Protein 6GIF (pdb70)

Radius of gyration: 12.84 Å; Cα contacts (8 Å, |Δi|>4): 3; chains: 1; bounding box: 28×12×32 Å

Foldseek 3Di:
DPPPPPPCVVVVVVVVVVVVVVVVCVVVVD

Structure (mmCIF, N/CA/C/O backbone):
data_6GIF
#
_entry.id   6GIF
#
loop_
_atom_site.group_PDB
_atom_site.id
_atom_site.type_symbol
_atom_site.label_atom_id
_atom_site.label_alt_id
_atom_site.label_comp_id
_atom_site.label_asym_id
_atom_site.label_entity_id
_atom_site.label_seq_id
_atom_site.pdbx_PDB_ins_code
_atom_site.Cartn_x
_atom_site.Cartn_y
_atom_site.Cartn_z
_atom_site.occupancy
_atom_site.B_iso_or_equiv
_atom_site.auth_seq_id
_atom_site.auth_comp_id
_atom_site.auth_asym_id
_atom_site.auth_atom_id
_atom_site.pdbx_PDB_model_num
ATOM 1 N N . MET A 1 1 ? -20.772 -1.905 -24.158 1.00 0.00 1 MET A N 1
ATOM 2 C CA . MET A 1 1 ? -19.292 -1.944 -24.148 1.00 0.00 1 MET A CA 1
ATOM 3 C C . MET A 1 1 ? -18.752 -1.330 -22.862 1.00 0.00 1 MET A C 1
ATOM 4 O O . MET A 1 1 ? -19.337 -0.382 -22.333 1.00 0.00 1 MET A O 1
ATOM 20 N N . ALA A 1 2 ? -17.652 -1.896 -22.357 1.00 0.00 2 ALA A N 1
ATOM 21 C CA . ALA A 1 2 ? -16.984 -1.395 -21.156 1.00 0.00 2 ALA A CA 1
ATOM 22 C C . ALA A 1 2 ? -17.907 -1.457 -19.943 1.00 0.00 2 ALA A C 1
ATOM 23 O O . ALA A 1 2 ? -18.116 -0.461 -19.252 1.00 0.00 2 ALA A O 1
ATOM 30 N N . THR A 1 3 ? -18.457 -2.635 -19.694 1.00 0.00 3 THR A N 1
ATOM 31 C CA . THR A 1 3 ? -19.354 -2.835 -18.567 1.00 0.00 3 THR A CA 1
ATOM 32 C C . THR A 1 3 ? -19.424 -4.316 -18.199 1.00 0.00 3 THR A C 1
ATOM 33 O O . THR A 1 3 ? -20.286 -4.748 -17.431 1.00 0.00 3 THR A O 1
ATOM 44 N N . LYS A 1 4 ? -18.490 -5.083 -18.734 1.00 0.00 4 LYS A N 1
ATOM 45 C CA . LYS A 1 4 ? -18.472 -6.526 -18.529 1.00 0.00 4 LYS A CA 1
ATOM 46 C C . LYS A 1 4 ? -17.369 -6.927 -17.557 1.00 0.00 4 LYS A C 1
ATOM 47 O O . LYS A 1 4 ? -16.967 -8.090 -17.502 1.00 0.00 4 LYS A O 1
ATOM 66 N N . HIS A 1 5 ? -16.878 -5.964 -16.791 1.00 0.00 5 HIS A N 1
ATOM 67 C CA . HIS A 1 5 ? -15.841 -6.243 -15.801 1.00 0.00 5 HIS A CA 1
ATOM 68 C C . HIS A 1 5 ? -16.487 -6.664 -14.492 1.00 0.00 5 HIS A C 1
ATOM 69 O O . HIS A 1 5 ? -15.903 -7.405 -13.701 1.00 0.00 5 HIS A O 1
ATOM 84 N N . GLY A 1 6 ? -17.703 -6.184 -14.277 1.00 0.00 6 GLY A N 1
ATOM 85 C CA . GLY A 1 6 ? -18.440 -6.523 -13.079 1.00 0.00 6 GLY A CA 1
ATOM 86 C C . GLY A 1 6 ? -18.528 -5.357 -12.117 1.00 0.00 6 GLY A C 1
ATOM 87 O O . GLY A 1 6 ? -17.783 -4.385 -12.243 1.00 0.00 6 GLY A O 1
ATOM 91 N N . LYS A 1 7 ? -19.430 -5.453 -11.151 1.00 0.00 7 LYS A N 1
ATOM 92 C CA . LYS A 1 7 ? -19.594 -4.403 -10.151 1.00 0.00 7 LYS A CA 1
ATOM 93 C C . LYS A 1 7 ? -18.619 -4.595 -9.007 1.00 0.00 7 LYS A C 1
ATOM 94 O O . LYS A 1 7 ? -18.660 -3.896 -7.996 1.00 0.00 7 LYS A O 1
ATOM 113 N N . ASN A 1 8 ? -17.757 -5.560 -9.186 1.00 0.00 8 ASN A N 1
ATOM 114 C CA . ASN A 1 8 ? -16.714 -5.867 -8.222 1.00 0.00 8 ASN A CA 1
ATOM 115 C C . ASN A 1 8 ? -15.385 -5.257 -8.652 1.00 0.00 8 ASN A C 1
ATOM 116 O O . ASN A 1 8 ? -14.512 -5.031 -7.827 1.00 0.00 8 ASN A O 1
ATOM 127 N N . SER A 1 9 ? -15.252 -4.999 -9.949 1.00 0.00 9 SER A N 1
ATOM 128 C CA . SER A 1 9 ? -14.027 -4.468 -10.539 1.00 0.00 9 SER A CA 1
ATOM 129 C C . SER A 1 9 ? -13.465 -3.271 -9.769 1.00 0.00 9 SER A C 1
ATOM 130 O O . SER A 1 9 ? -12.284 -3.264 -9.444 1.00 0.00 9 SER A O 1
ATOM 138 N N . TRP A 1 10 ? -14.305 -2.282 -9.455 1.00 0.00 10 TRP A N 1
ATOM 139 C CA . TRP A 1 10 ? -13.857 -1.087 -8.747 1.00 0.00 10 TRP A CA 1
ATOM 140 C C . TRP A 1 10 ? -13.226 -1.490 -7.427 1.00 0.00 10 TRP A C 1
ATOM 141 O O . TRP A 1 10 ? -12.300 -0.850 -6.929 1.00 0.00 10 TRP A O 1
ATOM 162 N N . LYS A 1 11 ? -13.745 -2.579 -6.887 1.00 0.00 11 LYS A N 1
ATOM 163 C CA . LYS A 1 11 ? -13.359 -3.063 -5.590 1.00 0.00 11 LYS A CA 1
ATOM 164 C C . LYS A 1 11 ? -12.096 -3.874 -5.730 1.00 0.00 11 LYS A C 1
ATOM 165 O O . LYS A 1 11 ? -11.268 -3.935 -4.828 1.00 0.00 11 LYS A O 1
ATOM 184 N N . THR A 1 12 ? -11.963 -4.490 -6.885 1.00 0.00 12 THR A N 1
ATOM 185 C CA . THR A 1 12 ? -10.775 -5.224 -7.232 1.00 0.00 12 THR A CA 1
ATOM 186 C C . THR A 1 12 ? -9.613 -4.262 -7.406 1.00 0.00 12 THR A C 1
ATOM 187 O O . THR A 1 12 ? -8.465 -4.594 -7.119 1.00 0.00 12 THR A O 1
ATOM 198 N N . LEU A 1 13 ? -9.929 -3.054 -7.867 1.00 0.00 13 LEU A N 1
ATOM 199 C CA . LEU A 1 13 ? -8.943 -1.986 -7.944 1.00 0.00 13 LEU A CA 1
ATOM 200 C C . LEU A 1 13 ? -8.575 -1.580 -6.543 1.00 0.00 13 LEU A C 1
ATOM 201 O O . LEU A 1 13 ? -7.460 -1.171 -6.263 1.00 0.00 13 LEU A O 1
ATOM 217 N N . TYR A 1 14 ? -9.547 -1.739 -5.677 1.00 0.00 14 TYR A N 1
ATOM 218 C CA . TYR A 1 14 ? -9.558 -1.114 -4.387 1.00 0.00 14 TYR A CA 1
ATOM 219 C C . TYR A 1 14 ? -8.838 -1.952 -3.355 1.00 0.00 14 TYR A C 1
ATOM 220 O O . TYR A 1 14 ? -7.966 -1.469 -2.638 1.00 0.00 14 TYR A O 1
ATOM 238 N N . LEU A 1 15 ? -9.206 -3.214 -3.283 1.00 0.00 15 LEU A N 1
ATOM 239 C CA . LEU A 1 15 ? -8.541 -4.135 -2.386 1.00 0.00 15 LEU A CA 1
ATOM 240 C C . LEU A 1 15 ? -7.086 -4.268 -2.822 1.00 0.00 15 LEU A C 1
ATOM 241 O O . LEU A 1 15 ? -6.203 -4.603 -2.033 1.00 0.00 15 LEU A O 1
ATOM 257 N N . LYS A 1 16 ? -6.861 -3.964 -4.098 1.00 0.00 16 LYS A N 1
ATOM 258 C CA . LYS A 1 16 ? -5.538 -3.937 -4.671 1.00 0.00 16 LYS A CA 1
ATOM 259 C C . LYS A 1 16 ? -4.873 -2.635 -4.258 1.00 0.00 16 LYS A C 1
ATOM 260 O O . LYS A 1 16 ? -3.724 -2.611 -3.831 1.00 0.00 16 LYS A O 1
ATOM 279 N N . ILE A 1 17 ? -5.648 -1.562 -4.384 1.00 0.00 17 ILE A N 1
ATOM 280 C CA . ILE A 1 17 ? -5.190 -0.199 -4.160 1.00 0.00 17 ILE A CA 1
ATOM 281 C C . ILE A 1 17 ? -4.604 -0.034 -2.777 1.00 0.00 17 ILE A C 1
ATOM 282 O O . ILE A 1 17 ? -3.659 0.730 -2.564 1.00 0.00 17 ILE A O 1
ATOM 298 N N . SER A 1 18 ? -5.171 -0.758 -1.849 1.00 0.00 18 SER A N 1
ATOM 299 C CA . SER A 1 18 ? -4.740 -0.678 -0.481 1.00 0.00 18 SER A CA 1
ATOM 300 C C . SER A 1 18 ? -3.586 -1.643 -0.275 1.00 0.00 18 SER A C 1
ATOM 301 O O . SER A 1 18 ? -2.636 -1.358 0.446 1.00 0.00 18 SER A O 1
ATOM 309 N N . PHE A 1 19 ? -3.684 -2.773 -0.961 1.00 0.00 19 PHE A N 1
ATOM 310 C CA . PHE A 1 19 ? -2.684 -3.828 -0.911 1.00 0.00 19 PHE A CA 1
ATOM 311 C C . PHE A 1 19 ? -1.283 -3.315 -1.245 1.00 0.00 19 PHE A C 1
ATOM 312 O O . PHE A 1 19 ? -0.379 -3.391 -0.415 1.00 0.00 19 PHE A O 1
ATOM 329 N N . LEU A 1 20 ? -1.087 -2.797 -2.453 1.00 0.00 20 LEU A N 1
ATOM 330 C CA . LEU A 1 20 ? 0.251 -2.369 -2.851 1.00 0.00 20 LEU A CA 1
ATOM 331 C C . LEU A 1 20 ? 0.586 -1.094 -2.114 1.00 0.00 20 LEU A C 1
ATOM 332 O O . LEU A 1 20 ? 1.744 -0.767 -1.891 1.00 0.00 20 LEU A O 1
ATOM 348 N N . GLY A 1 21 ? -0.465 -0.411 -1.696 1.00 0.00 21 GLY A N 1
ATOM 349 C CA . GLY A 1 21 ? -0.326 0.779 -0.903 1.00 0.00 21 GLY A CA 1
ATOM 350 C C . GLY A 1 21 ? 0.199 0.469 0.490 1.00 0.00 21 GLY A C 1
ATOM 351 O O . GLY A 1 21 ? 0.611 1.360 1.223 1.00 0.00 21 GLY A O 1
ATOM 355 N N . CYS A 1 22 ? 0.201 -0.817 0.824 1.00 0.00 22 CYS A N 1
ATOM 356 C CA . CYS A 1 22 ? 0.717 -1.322 2.091 1.00 0.00 22 CYS A CA 1
ATOM 357 C C . CYS A 1 22 ? 2.197 -1.514 1.954 1.00 0.00 22 CYS A C 1
ATOM 358 O O . CYS A 1 22 ? 2.989 -1.143 2.815 1.00 0.00 22 CYS A O 1
ATOM 366 N N . LYS A 1 23 ? 2.541 -2.136 0.842 1.00 0.00 23 LYS A N 1
ATOM 367 C CA . LYS A 1 23 ? 3.910 -2.307 0.430 1.00 0.00 23 LYS A CA 1
ATOM 368 C C . LYS A 1 23 ? 4.601 -0.980 0.429 1.00 0.00 23 LYS A C 1
ATOM 369 O O . LYS A 1 23 ? 5.738 -0.828 0.871 1.00 0.00 23 LYS A O 1
ATOM 388 N N . VAL A 1 24 ? 3.874 -0.020 -0.078 1.00 0.00 24 VAL A N 1
ATOM 389 C CA . VAL A 1 24 ? 4.379 1.318 -0.197 1.00 0.00 24 VAL A CA 1
ATOM 390 C C . VAL A 1 24 ? 4.258 2.027 1.124 1.00 0.00 24 VAL A C 1
ATOM 391 O O . VAL A 1 24 ? 5.016 2.939 1.425 1.00 0.00 24 VAL A O 1
ATOM 404 N N . VAL A 1 25 ? 3.322 1.576 1.929 1.00 0.00 25 VAL A N 1
ATOM 405 C CA . VAL A 1 25 ? 3.233 2.055 3.294 1.00 0.00 25 VAL A CA 1
ATOM 406 C C . VAL A 1 25 ? 4.501 1.687 4.009 1.00 0.00 25 VAL A C 1
ATOM 407 O O . VAL A 1 25 ? 5.009 2.449 4.821 1.00 0.00 25 VAL A O 1
ATOM 420 N N . ALA A 1 26 ? 5.032 0.532 3.655 1.00 0.00 26 ALA A N 1
ATOM 421 C CA . ALA A 1 26 ? 6.254 0.062 4.247 1.00 0.00 26 ALA A CA 1
ATOM 422 C C . ALA A 1 26 ? 7.409 0.982 3.895 1.00 0.00 26 ALA A C 1
ATOM 423 O O . ALA A 1 26 ? 8.348 1.121 4.674 1.00 0.00 26 ALA A O 1
ATOM 430 N N . LEU A 1 27 ? 7.363 1.607 2.720 1.00 0.00 27 LEU A N 1
ATOM 431 C CA . LEU A 1 27 ? 8.419 2.541 2.365 1.00 0.00 27 LEU A CA 1
ATOM 432 C C . LEU A 1 27 ? 8.085 3.969 2.809 1.00 0.00 27 LEU A C 1
ATOM 433 O O . LEU A 1 27 ? 8.977 4.769 3.094 1.00 0.00 27 LEU A O 1
ATOM 449 N 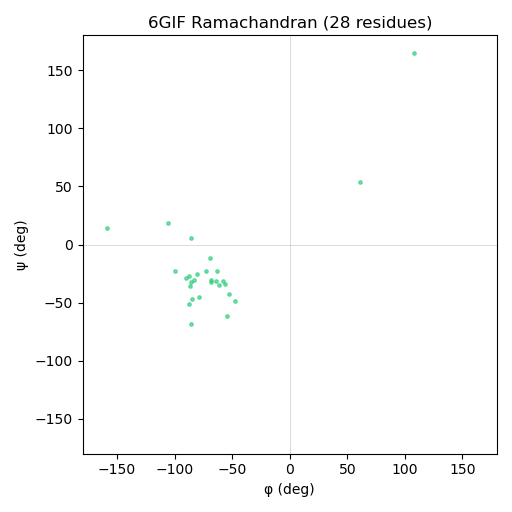N . LEU A 1 28 ? 6.795 4.271 2.861 1.00 0.00 28 LEU A N 1
ATOM 450 C CA . LEU A 1 28 ? 6.310 5.612 3.173 1.00 0.00 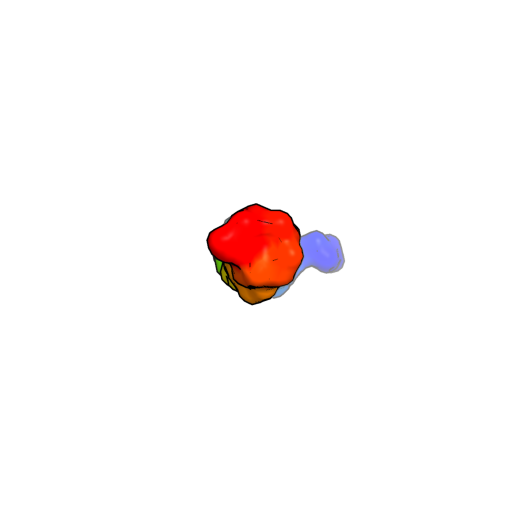28 LEU A CA 1
ATOM 451 C C . LEU A 1 28 ? 6.198 5.863 4.684 1.00 0.00 28 LEU A C 1
ATOM 452 O O . LEU A 1 28 ? 6.952 6.661 5.240 1.00 0.00 28 LEU A O 1
ATOM 468 N N . LYS A 1 29 ? 5.265 5.185 5.346 1.00 0.00 29 LYS A N 1
ATOM 469 C CA . LYS A 1 29 ? 5.082 5.347 6.788 1.00 0.00 29 LYS A CA 1
ATOM 470 C C . LYS A 1 29 ? 6.027 4.436 7.534 1.00 0.00 29 LYS A C 1
ATOM 471 O O . LYS A 1 29 ? 6.504 4.761 8.623 1.00 0.00 29 LYS A O 1
ATOM 490 N N . ARG A 1 30 ? 6.280 3.299 6.911 1.00 0.00 30 ARG A N 1
ATOM 491 C CA . ARG A 1 30 ? 7.149 2.264 7.445 1.00 0.00 30 ARG A CA 1
ATOM 492 C C . ARG A 1 30 ? 6.530 1.619 8.681 1.00 0.00 30 ARG A C 1
ATOM 493 O O . ARG A 1 30 ? 6.868 2.031 9.811 1.00 0.00 30 ARG A O 1
ATOM 515 N N . MET A 1 1 ? -14.052 -6.210 -26.592 1.00 0.00 1 MET A N 2
ATOM 516 C CA . MET A 1 1 ? -12.904 -7.036 -26.154 1.00 0.00 1 MET A CA 2
ATOM 517 C C . MET A 1 1 ? -13.083 -7.469 -24.698 1.00 0.00 1 MET A C 2
ATOM 518 O O . MET A 1 1 ? -12.257 -7.152 -23.840 1.00 0.00 1 MET A O 2
ATOM 534 N N . ALA A 1 2 ? -14.176 -8.186 -24.429 1.00 0.00 2 ALA A N 2
ATOM 535 C CA . ALA A 1 2 ? -14.469 -8.705 -23.094 1.00 0.00 2 ALA A CA 2
ATOM 536 C C . ALA A 1 2 ? -14.457 -7.595 -22.046 1.00 0.00 2 ALA A C 2
ATOM 537 O O . ALA A 1 2 ? -13.482 -7.432 -21.309 1.00 0.00 2 ALA A O 2
ATOM 544 N N . THR A 1 3 ? -15.531 -6.831 -21.985 1.00 0.00 3 THR A N 2
ATOM 545 C CA . THR A 1 3 ? -15.623 -5.747 -21.025 1.00 0.00 3 THR A CA 2
ATOM 546 C C . THR A 1 3 ? -16.553 -6.116 -19.872 1.00 0.00 3 THR A C 2
ATOM 547 O O . THR A 1 3 ? -17.723 -6.454 -20.074 1.00 0.00 3 THR A O 2
ATOM 558 N N . LYS A 1 4 ? -16.012 -6.071 -18.665 1.00 0.00 4 LYS A N 2
ATOM 559 C CA . LYS A 1 4 ? -16.770 -6.386 -17.471 1.00 0.00 4 LYS A CA 2
ATOM 560 C C . LYS A 1 4 ? -16.848 -5.163 -16.564 1.00 0.00 4 LYS A C 2
ATOM 561 O O . LYS A 1 4 ? -15.944 -4.902 -15.768 1.00 0.00 4 LYS A O 2
ATOM 580 N N . HIS A 1 5 ? -17.923 -4.407 -16.706 1.00 0.00 5 HIS A N 2
ATOM 581 C CA . HIS A 1 5 ? -18.135 -3.221 -15.892 1.00 0.00 5 HIS A CA 2
ATOM 582 C C . HIS A 1 5 ? -18.934 -3.593 -14.650 1.00 0.00 5 HIS A C 2
ATOM 583 O O . HIS A 1 5 ? -20.088 -3.191 -14.486 1.00 0.00 5 HIS A O 2
ATOM 598 N N . GLY A 1 6 ? -18.318 -4.381 -13.786 1.00 0.00 6 GLY A N 2
ATOM 599 C CA . GLY A 1 6 ? -18.993 -4.839 -12.595 1.00 0.00 6 GLY A CA 2
ATOM 600 C C . GLY A 1 6 ? -18.974 -3.806 -11.495 1.00 0.00 6 GLY A C 2
ATOM 601 O O . GLY A 1 6 ? -18.105 -2.933 -11.466 1.00 0.00 6 GLY A O 2
ATOM 605 N N . LYS A 1 7 ? -19.918 -3.906 -10.576 1.00 0.00 7 LYS A N 2
ATOM 606 C CA . LYS A 1 7 ? -20.000 -2.971 -9.467 1.00 0.00 7 LYS A CA 2
ATOM 607 C C . LYS A 1 7 ? -19.046 -3.399 -8.356 1.00 0.00 7 LYS A C 2
ATOM 608 O O . LYS A 1 7 ? -19.079 -2.886 -7.237 1.00 0.00 7 LYS A O 2
ATOM 627 N N . ASN A 1 8 ? -18.192 -4.346 -8.683 1.00 0.00 8 ASN A N 2
ATOM 628 C CA . ASN A 1 8 ? -17.199 -4.842 -7.746 1.00 0.00 8 ASN A CA 2
ATOM 629 C C . ASN A 1 8 ? -15.796 -4.495 -8.231 1.00 0.00 8 ASN A C 2
ATOM 630 O O . ASN A 1 8 ? -14.862 -4.431 -7.440 1.00 0.00 8 ASN A O 2
ATOM 641 N N . SER A 1 9 ? -15.668 -4.269 -9.537 1.00 0.00 9 SER A N 2
ATOM 642 C CA . SER A 1 9 ? -14.413 -3.876 -10.166 1.00 0.00 9 SER A CA 2
ATOM 643 C C . SER A 1 9 ? -13.714 -2.739 -9.421 1.00 0.00 9 SER A C 2
ATOM 644 O O . SER A 1 9 ? -12.515 -2.811 -9.189 1.00 0.00 9 SER A O 2
ATOM 652 N N . TRP A 1 10 ? -14.469 -1.715 -9.015 1.00 0.00 10 TRP A N 2
ATOM 653 C CA . TRP A 1 10 ? -13.898 -0.562 -8.329 1.00 0.00 10 TRP A CA 2
ATOM 654 C C . TRP A 1 10 ? -13.222 -1.028 -7.053 1.00 0.00 10 TRP A C 2
ATOM 655 O O . TRP A 1 10 ? -12.220 -0.473 -6.608 1.00 0.00 10 TRP A O 2
ATOM 676 N N . LYS A 1 11 ? -13.788 -2.079 -6.486 1.00 0.00 11 LYS A N 2
ATOM 677 C CA . LYS A 1 11 ? -13.353 -2.604 -5.222 1.00 0.00 11 LYS A CA 2
ATOM 678 C C . LYS A 1 11 ? -12.161 -3.497 -5.454 1.00 0.00 11 LYS A C 2
ATOM 679 O O . LYS A 1 11 ? -11.294 -3.648 -4.600 1.00 0.00 11 LYS A O 2
ATOM 698 N N . THR A 1 12 ? -12.136 -4.078 -6.633 1.00 0.00 12 THR A N 2
ATOM 699 C CA . THR A 1 12 ? -11.024 -4.882 -7.073 1.00 0.00 12 THR A CA 2
ATOM 700 C C . THR A 1 12 ? -9.815 -3.992 -7.320 1.00 0.00 12 THR A C 2
ATOM 701 O O . THR A 1 12 ? -8.672 -4.401 -7.123 1.00 0.00 12 THR A O 2
ATOM 712 N N . LEU A 1 13 ? -10.083 -2.759 -7.745 1.00 0.00 13 LEU A N 2
ATOM 713 C CA . LEU A 1 13 ? -9.039 -1.747 -7.861 1.00 0.00 13 LEU A CA 2
ATOM 714 C C . LEU A 1 13 ? -8.561 -1.401 -6.477 1.00 0.00 13 LEU A C 2
ATOM 715 O O . LEU A 1 13 ? -7.405 -1.079 -6.256 1.00 0.00 13 LEU A O 2
ATOM 731 N N . TYR A 1 14 ? -9.489 -1.515 -5.556 1.00 0.00 14 TYR A N 2
ATOM 732 C CA . TYR A 1 14 ? -9.387 -0.919 -4.255 1.00 0.00 14 TYR A CA 2
ATOM 733 C C . TYR A 1 14 ? -8.662 -1.818 -3.278 1.00 0.00 14 TYR A C 2
ATOM 734 O O . TYR A 1 14 ? -7.743 -1.392 -2.585 1.00 0.00 14 TYR A O 2
ATOM 752 N N . LEU A 1 15 ? -9.084 -3.061 -3.217 1.00 0.00 15 LEU A N 2
ATOM 753 C CA . LEU A 1 15 ? -8.427 -4.029 -2.369 1.00 0.00 15 LEU A CA 2
ATOM 754 C C . LEU A 1 15 ? -7.010 -4.231 -2.887 1.00 0.00 15 LEU A C 2
ATOM 755 O O . LEU A 1 15 ? -6.107 -4.625 -2.154 1.00 0.00 15 LEU A O 2
ATOM 771 N N . LYS A 1 16 ? -6.833 -3.916 -4.165 1.00 0.00 16 LYS A N 2
ATOM 772 C CA . LYS A 1 16 ? -5.542 -3.957 -4.795 1.00 0.00 16 LYS A CA 2
ATOM 773 C C . LYS A 1 16 ? -4.787 -2.709 -4.377 1.00 0.00 16 LYS A C 2
ATOM 774 O O . LYS A 1 16 ? -3.652 -2.774 -3.918 1.00 0.00 16 LYS A O 2
ATOM 793 N N . ILE A 1 17 ? -5.477 -1.582 -4.528 1.00 0.00 17 ILE A N 2
ATOM 794 C CA . ILE A 1 17 ? -4.951 -0.251 -4.255 1.00 0.00 17 ILE A CA 2
ATOM 795 C C . ILE A 1 17 ? -4.359 -0.164 -2.870 1.00 0.00 17 ILE A C 2
ATOM 796 O O . ILE A 1 17 ? -3.369 0.529 -2.630 1.00 0.00 17 ILE A O 2
ATOM 812 N N . SER A 1 18 ? -4.973 -0.872 -1.963 1.00 0.00 18 SER A N 2
ATOM 813 C CA . SER A 1 18 ? -4.566 -0.811 -0.591 1.00 0.00 18 SER A CA 2
ATOM 814 C C . SER A 1 18 ? -3.458 -1.820 -0.359 1.00 0.00 18 SER A C 2
ATOM 815 O O . SER A 1 18 ? -2.547 -1.598 0.433 1.00 0.00 18 SER A O 2
ATOM 823 N N . PHE A 1 19 ? -3.545 -2.915 -1.097 1.00 0.00 19 PHE A N 2
ATOM 824 C CA . PHE A 1 19 ? -2.584 -4.003 -1.032 1.00 0.00 19 PHE A CA 2
ATOM 825 C C . PHE A 1 19 ? -1.172 -3.536 -1.371 1.00 0.00 19 PHE A C 2
ATOM 826 O O . PHE A 1 19 ? -0.264 -3.652 -0.547 1.00 0.00 19 PHE A O 2
ATOM 843 N N . LEU A 1 20 ? -0.969 -3.009 -2.574 1.00 0.00 20 LEU A N 2
ATOM 844 C CA . LEU A 1 20 ? 0.376 -2.595 -2.959 1.00 0.00 20 LEU A CA 2
ATOM 845 C C . LEU A 1 20 ? 0.720 -1.337 -2.192 1.00 0.00 20 LEU A C 2
ATOM 846 O O . LEU A 1 20 ? 1.881 -1.044 -1.928 1.00 0.00 20 LEU A O 2
ATOM 862 N N . GLY A 1 21 ? -0.332 -0.647 -1.777 1.00 0.00 21 GLY A N 2
ATOM 863 C CA . GLY A 1 21 ? -0.205 0.533 -0.963 1.00 0.00 21 GLY A CA 2
ATOM 864 C C . GLY A 1 21 ? 0.256 0.202 0.448 1.00 0.00 21 GLY A C 2
ATOM 865 O O . GLY A 1 21 ? 0.599 1.086 1.217 1.00 0.00 21 GLY A O 2
ATOM 869 N N . CYS A 1 22 ? 0.269 -1.088 0.764 1.00 0.00 22 CYS A N 2
ATOM 870 C CA . CYS A 1 22 ? 0.735 -1.591 2.054 1.00 0.00 22 CYS A CA 2
ATOM 871 C C . CYS A 1 22 ? 2.229 -1.705 2.000 1.00 0.00 22 CYS A C 2
ATOM 872 O O . CYS A 1 22 ? 2.958 -1.268 2.889 1.00 0.00 22 CYS A O 2
ATOM 880 N N . LYS A 1 23 ? 2.662 -2.332 0.927 1.00 0.00 23 LYS A N 2
ATOM 881 C CA . LYS A 1 23 ? 4.062 -2.448 0.605 1.00 0.00 23 LYS A CA 2
ATOM 882 C C . LYS A 1 23 ? 4.686 -1.087 0.540 1.00 0.00 23 LYS A C 2
ATOM 883 O O . LYS A 1 23 ? 5.805 -0.860 0.995 1.00 0.00 23 LYS A O 2
ATOM 902 N N . VAL A 1 24 ? 3.935 -0.184 -0.032 1.00 0.00 24 VAL A N 2
ATOM 903 C CA . VAL A 1 24 ? 4.387 1.171 -0.186 1.00 0.00 24 VAL A CA 2
ATOM 904 C C . VAL A 1 24 ? 4.200 1.913 1.106 1.00 0.00 24 VAL A C 2
ATOM 905 O O . VAL A 1 24 ? 4.889 2.884 1.385 1.00 0.00 24 VAL A O 2
ATOM 918 N N . VAL A 1 25 ? 3.287 1.423 1.916 1.00 0.00 25 VAL A N 2
ATOM 919 C CA . VAL A 1 25 ? 3.134 1.961 3.257 1.00 0.00 25 VAL A CA 2
ATOM 920 C C . VAL A 1 25 ? 4.406 1.704 4.013 1.00 0.00 25 VAL A C 2
ATOM 921 O O . VAL A 1 25 ? 4.848 2.532 4.798 1.00 0.00 25 VAL A O 2
ATOM 934 N N . ALA A 1 26 ? 5.010 0.568 3.720 1.00 0.00 26 ALA A N 2
ATOM 935 C CA . ALA A 1 26 ? 6.249 0.193 4.351 1.00 0.00 26 ALA A CA 2
ATOM 936 C C . ALA A 1 26 ? 7.362 1.155 3.974 1.00 0.00 26 ALA A C 2
ATOM 937 O O . ALA A 1 26 ? 8.296 1.347 4.747 1.00 0.00 26 ALA A O 2
ATOM 944 N N . LEU A 1 27 ? 7.296 1.739 2.780 1.00 0.00 27 LEU A N 2
ATOM 945 C CA . LEU A 1 27 ? 8.301 2.720 2.403 1.00 0.00 27 LEU A CA 2
ATOM 946 C C . LEU A 1 27 ? 7.872 4.142 2.780 1.00 0.00 27 LEU A C 2
ATOM 947 O O . LEU A 1 27 ? 8.707 5.004 3.061 1.00 0.00 27 LEU A O 2
ATOM 963 N N . LEU A 1 28 ? 6.568 4.368 2.797 1.00 0.00 28 LEU A N 2
ATOM 964 C CA . LEU A 1 28 ? 6.000 5.694 3.020 1.00 0.00 28 LEU A CA 2
ATOM 965 C C . LEU A 1 28 ? 5.885 6.030 4.510 1.00 0.00 28 LEU A C 2
ATOM 966 O O . LEU A 1 28 ? 6.602 6.894 5.010 1.00 0.00 28 LEU A O 2
ATOM 982 N N . LYS A 1 29 ? 4.993 5.344 5.220 1.00 0.00 29 LYS A N 2
ATOM 983 C CA . LYS A 1 29 ? 4.840 5.557 6.656 1.00 0.00 29 LYS A CA 2
ATOM 984 C C . LYS A 1 29 ? 5.837 4.705 7.403 1.00 0.00 29 LYS A C 2
ATOM 985 O O . LYS A 1 29 ? 6.321 5.069 8.474 1.00 0.00 29 LYS A O 2
ATOM 1004 N N . ARG A 1 30 ? 6.120 3.566 6.801 1.00 0.00 30 ARG A N 2
ATOM 1005 C CA . ARG A 1 30 ? 7.066 2.595 7.321 1.00 0.00 30 ARG A CA 2
ATOM 1006 C C . ARG A 1 30 ? 6.517 1.931 8.575 1.00 0.00 30 ARG A C 2
ATOM 1007 O O . ARG A 1 30 ? 5.748 0.957 8.438 1.00 0.00 30 ARG A O 2
ATOM 1029 N N . MET A 1 1 ? -16.988 -15.553 -16.187 1.00 0.00 1 MET A N 3
ATOM 1030 C CA . MET A 1 1 ? -18.228 -14.788 -15.935 1.00 0.00 1 MET A CA 3
ATOM 1031 C C . MET A 1 1 ? -18.497 -13.826 -17.084 1.00 0.00 1 MET A C 3
ATOM 1032 O O . MET A 1 1 ? -17.731 -12.887 -17.310 1.00 0.00 1 MET A O 3
ATOM 1048 N N . ALA A 1 2 ? -19.577 -14.070 -17.813 1.00 0.00 2 ALA A N 3
ATOM 1049 C CA . ALA A 1 2 ? -19.962 -13.208 -18.920 1.00 0.00 2 ALA A CA 3
ATOM 1050 C C . ALA A 1 2 ? -20.640 -11.949 -18.396 1.00 0.00 2 ALA A C 3
ATOM 1051 O O . ALA A 1 2 ? -20.768 -11.777 -17.183 1.00 0.00 2 ALA A O 3
ATOM 1058 N N . THR A 1 3 ? -21.079 -11.089 -19.314 1.00 0.00 3 THR A N 3
ATOM 1059 C CA . THR A 1 3 ? -21.726 -9.818 -18.975 1.00 0.00 3 THR A CA 3
ATOM 1060 C C . THR A 1 3 ? -20.893 -9.011 -17.977 1.00 0.00 3 THR A C 3
ATOM 1061 O O . THR A 1 3 ? -21.139 -9.041 -16.769 1.00 0.00 3 THR A O 3
ATOM 1072 N N . LYS A 1 4 ? -19.906 -8.288 -18.498 1.00 0.00 4 LYS A N 3
ATOM 1073 C CA . LYS A 1 4 ? -18.979 -7.527 -17.667 1.00 0.00 4 LYS A CA 3
ATOM 1074 C C . LYS A 1 4 ? -19.639 -6.252 -17.143 1.00 0.00 4 LYS A C 3
ATOM 1075 O O . LYS A 1 4 ? -19.270 -5.139 -17.524 1.00 0.00 4 LYS A O 3
ATOM 1094 N N . HIS A 1 5 ? -20.623 -6.423 -16.280 1.00 0.00 5 HIS A N 3
ATOM 1095 C CA . HIS A 1 5 ? -21.309 -5.299 -15.668 1.00 0.00 5 HIS A CA 3
ATOM 1096 C C . HIS A 1 5 ? -21.531 -5.580 -14.189 1.00 0.00 5 HIS A C 3
ATOM 1097 O O . HIS A 1 5 ? -22.578 -6.091 -13.792 1.00 0.00 5 HIS A O 3
ATOM 1112 N N . GLY A 1 6 ? -20.529 -5.267 -13.387 1.00 0.00 6 GLY A N 3
ATOM 1113 C CA . GLY A 1 6 ? -20.622 -5.493 -11.962 1.00 0.00 6 GLY A CA 3
ATOM 1114 C C . GLY A 1 6 ? -19.853 -4.456 -11.179 1.00 0.00 6 GLY A C 3
ATOM 1115 O O . GLY A 1 6 ? -18.804 -3.986 -11.628 1.00 0.00 6 GLY A O 3
ATOM 1119 N N . LYS A 1 7 ? -20.365 -4.101 -10.011 1.00 0.00 7 LYS A N 3
ATOM 1120 C CA . LYS A 1 7 ? -19.729 -3.100 -9.167 1.00 0.00 7 LYS A CA 3
ATOM 1121 C C . LYS A 1 7 ? -18.653 -3.734 -8.295 1.00 0.00 7 LYS A C 3
ATOM 1122 O O . LYS A 1 7 ? -18.729 -3.736 -7.065 1.00 0.00 7 LYS A O 3
ATOM 1141 N N . ASN A 1 8 ? -17.637 -4.239 -8.953 1.00 0.00 8 ASN A N 3
ATOM 1142 C CA .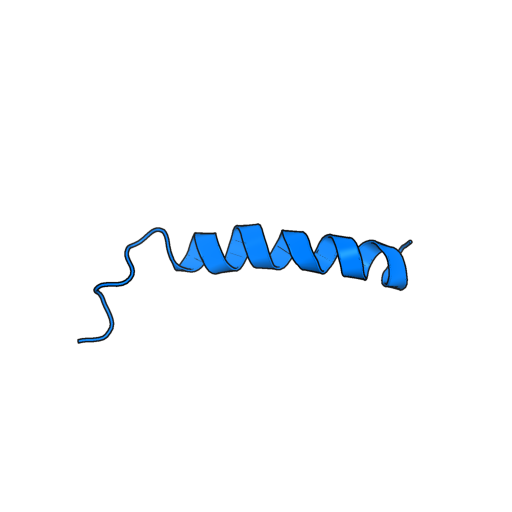 ASN A 1 8 ? -16.589 -4.998 -8.288 1.00 0.00 8 ASN A CA 3
ATOM 1143 C C . ASN A 1 8 ? -15.205 -4.657 -8.829 1.00 0.00 8 ASN A C 3
ATOM 1144 O O . ASN A 1 8 ? -14.251 -4.618 -8.070 1.00 0.00 8 ASN A O 3
ATOM 1155 N N . SER A 1 9 ? -15.098 -4.429 -10.131 1.00 0.00 9 SER A N 3
ATOM 1156 C CA . SER A 1 9 ? -13.852 -3.996 -10.758 1.00 0.00 9 SER A CA 3
ATOM 1157 C C . SER A 1 9 ? -13.210 -2.831 -10.001 1.00 0.00 9 SER A C 3
ATOM 1158 O O . SER A 1 9 ? -12.020 -2.873 -9.710 1.00 0.00 9 SER A O 3
ATOM 1166 N N . TRP A 1 10 ? -14.007 -1.820 -9.644 1.00 0.00 10 TRP A N 3
ATOM 1167 C CA . TRP A 1 10 ? -13.510 -0.658 -8.915 1.00 0.00 10 TRP A CA 3
ATOM 1168 C C . TRP A 1 10 ? -12.909 -1.121 -7.598 1.00 0.00 10 TRP A C 3
ATOM 1169 O O . TRP A 1 10 ? -11.959 -0.542 -7.077 1.00 0.00 10 TRP A O 3
ATOM 1190 N N . LYS A 1 11 ? -13.484 -2.194 -7.090 1.00 0.00 11 LYS A N 3
ATOM 1191 C CA . LYS A 1 11 ? -13.146 -2.727 -5.797 1.00 0.00 11 LYS A CA 3
ATOM 1192 C C . LYS A 1 11 ? -11.921 -3.601 -5.935 1.00 0.00 11 LYS A C 3
ATOM 1193 O O . LYS A 1 11 ? -11.134 -3.757 -5.009 1.00 0.00 11 LYS A O 3
ATOM 1212 N N . THR A 1 12 ? -11.783 -4.165 -7.114 1.00 0.00 12 THR A N 3
ATOM 1213 C CA . THR A 1 12 ? -10.625 -4.943 -7.467 1.00 0.00 12 THR A CA 3
ATOM 1214 C C . THR A 1 12 ? -9.419 -4.028 -7.610 1.00 0.00 12 THR A C 3
ATOM 1215 O O . THR A 1 12 ? -8.285 -4.418 -7.334 1.00 0.00 12 THR A O 3
ATOM 1226 N N . LEU A 1 13 ? -9.681 -2.796 -8.036 1.00 0.00 13 LEU A N 3
ATOM 1227 C CA . LEU A 1 13 ? -8.659 -1.758 -8.052 1.00 0.00 13 LEU A CA 3
ATOM 1228 C C . LEU A 1 13 ? -8.305 -1.425 -6.628 1.00 0.00 13 LEU A C 3
ATOM 1229 O O . LEU A 1 13 ? -7.185 -1.067 -6.308 1.00 0.00 13 LEU A O 3
ATOM 1245 N N . TYR A 1 14 ? -9.301 -1.589 -5.788 1.00 0.00 14 TYR A N 3
ATOM 1246 C CA . TYR A 1 14 ? -9.329 -1.008 -4.476 1.00 0.00 14 TYR A CA 3
ATOM 1247 C C . TYR A 1 14 ? -8.668 -1.902 -3.450 1.00 0.00 14 TYR A C 3
ATOM 1248 O O . TYR A 1 14 ? -7.828 -1.461 -2.666 1.00 0.00 14 TYR A O 3
ATOM 1266 N N . LEU A 1 15 ? -9.060 -3.159 -3.450 1.00 0.00 15 LEU A N 3
ATOM 1267 C CA . LEU A 1 15 ? -8.442 -4.138 -2.585 1.00 0.00 15 LEU A CA 3
ATOM 1268 C C . LEU A 1 15 ? -6.981 -4.273 -2.984 1.00 0.00 15 LEU A C 3
ATOM 1269 O O . LEU A 1 15 ? -6.125 -4.641 -2.181 1.00 0.00 15 LEU A O 3
ATOM 1285 N N . LYS A 1 16 ? -6.717 -3.934 -4.243 1.00 0.00 16 LYS A N 3
ATOM 1286 C CA . LYS A 1 16 ? -5.376 -3.915 -4.772 1.00 0.00 16 LYS A CA 3
ATOM 1287 C C . LYS A 1 16 ? -4.694 -2.650 -4.290 1.00 0.00 16 LYS A C 3
ATOM 1288 O O . LYS A 1 16 ? -3.571 -2.676 -3.794 1.00 0.00 16 LYS A O 3
ATOM 1307 N N . ILE A 1 17 ? -5.420 -1.547 -4.443 1.00 0.00 17 ILE A N 3
ATOM 1308 C CA . ILE A 1 17 ? -4.950 -0.208 -4.119 1.00 0.00 17 ILE A CA 3
ATOM 1309 C C . ILE A 1 17 ? -4.434 -0.138 -2.703 1.00 0.00 17 ILE A C 3
ATOM 1310 O O . ILE A 1 17 ? -3.473 0.567 -2.400 1.00 0.00 17 ILE A O 3
ATOM 1326 N N . SER A 1 18 ? -5.076 -0.890 -1.850 1.00 0.00 18 SER A N 3
ATOM 1327 C CA . SER A 1 18 ? -4.753 -0.854 -0.454 1.00 0.00 18 SER A CA 3
ATOM 1328 C C . SER A 1 18 ? -3.618 -1.830 -0.182 1.00 0.00 18 SER A C 3
ATOM 1329 O O . SER A 1 18 ? -2.753 -1.593 0.658 1.00 0.00 18 SER A O 3
ATOM 1337 N N . PHE A 1 19 ? -3.641 -2.916 -0.938 1.00 0.00 19 PHE A N 3
ATOM 1338 C CA . PHE A 1 19 ? -2.635 -3.964 -0.875 1.00 0.00 19 PHE A CA 3
ATOM 1339 C C . PHE A 1 19 ? -1.233 -3.425 -1.149 1.00 0.00 19 PHE A C 3
ATOM 1340 O O . PHE A 1 19 ? -0.360 -3.495 -0.286 1.00 0.00 19 PHE A O 3
ATOM 1357 N N . LEU A 1 20 ? -1.001 -2.890 -2.343 1.00 0.00 20 LEU A N 3
ATOM 1358 C CA . LEU A 1 20 ? 0.338 -2.431 -2.681 1.00 0.00 20 LEU A CA 3
ATOM 1359 C C . LEU A 1 20 ? 0.617 -1.173 -1.898 1.00 0.00 20 LEU A C 3
ATOM 1360 O O . LEU A 1 20 ? 1.756 -0.851 -1.601 1.00 0.00 20 LEU A O 3
ATOM 1376 N N . GLY A 1 21 ? -0.459 -0.505 -1.516 1.00 0.00 21 GLY A N 3
ATOM 1377 C CA . GLY A 1 21 ? -0.369 0.674 -0.698 1.00 0.00 21 GLY A CA 3
ATOM 1378 C C . GLY A 1 21 ? 0.134 0.354 0.701 1.00 0.00 21 GLY A C 3
ATOM 1379 O O . GLY A 1 21 ? 0.479 1.240 1.468 1.00 0.00 21 GLY A O 3
ATOM 1383 N N . CYS A 1 22 ? 0.179 -0.935 1.007 1.00 0.00 22 CYS A N 3
ATOM 1384 C CA . CYS A 1 22 ? 0.721 -1.445 2.260 1.00 0.00 22 CYS A CA 3
ATOM 1385 C C . CYS A 1 22 ? 2.211 -1.588 2.114 1.00 0.00 22 CYS A C 3
ATOM 1386 O O . CYS A 1 22 ? 2.998 -1.183 2.963 1.00 0.00 22 CYS A O 3
ATOM 1394 N N . LYS A 1 23 ? 2.560 -2.208 1.009 1.00 0.00 23 LYS A N 3
ATOM 1395 C CA . LYS A 1 23 ? 3.931 -2.360 0.587 1.00 0.00 23 LYS A CA 3
ATOM 1396 C C . LYS A 1 23 ? 4.589 -1.015 0.476 1.00 0.00 23 LYS A C 3
ATOM 1397 O O . LYS A 1 23 ? 5.749 -0.817 0.834 1.00 0.00 23 LYS A O 3
ATOM 1416 N N . VAL A 1 24 ? 3.820 -0.097 -0.043 1.00 0.00 24 VAL A N 3
ATOM 1417 C CA . VAL A 1 24 ? 4.279 1.250 -0.229 1.00 0.00 24 VAL A CA 3
ATOM 1418 C C . VAL A 1 24 ? 4.179 1.996 1.073 1.00 0.00 24 VAL A C 3
ATOM 1419 O O . VAL A 1 24 ? 4.905 2.951 1.317 1.00 0.00 24 VAL A O 3
ATOM 1432 N N . VAL A 1 25 ? 3.298 1.526 1.930 1.00 0.00 25 VAL A N 3
ATOM 1433 C CA . VAL A 1 25 ? 3.251 2.040 3.283 1.00 0.00 25 VAL A CA 3
ATOM 1434 C C . VAL A 1 25 ? 4.566 1.738 3.944 1.00 0.00 25 VAL A C 3
ATOM 1435 O O . VAL A 1 25 ? 5.096 2.552 4.681 1.00 0.00 25 VAL A O 3
ATOM 1448 N N . ALA A 1 26 ? 5.105 0.574 3.623 1.00 0.00 26 ALA A N 3
ATOM 1449 C CA . ALA A 1 26 ? 6.372 0.154 4.168 1.00 0.00 26 ALA A CA 3
ATOM 1450 C C . ALA A 1 26 ? 7.492 1.083 3.733 1.00 0.00 26 ALA A C 3
ATOM 1451 O O . ALA A 1 26 ? 8.480 1.240 4.447 1.00 0.00 26 ALA A O 3
ATOM 1458 N N . LEU A 1 27 ? 7.363 1.692 2.557 1.00 0.00 27 LEU A N 3
ATOM 1459 C CA . LEU A 1 27 ? 8.373 2.648 2.132 1.00 0.00 27 LEU A CA 3
ATOM 1460 C C . LEU A 1 27 ? 8.024 4.068 2.588 1.00 0.00 27 LEU A C 3
ATOM 1461 O O . LEU A 1 27 ? 8.907 4.889 2.838 1.00 0.00 27 LEU A O 3
ATOM 1477 N N . LEU A 1 28 ? 6.732 4.337 2.711 1.00 0.00 28 LEU A N 3
ATOM 1478 C CA . LEU A 1 28 ? 6.231 5.670 3.031 1.00 0.00 28 LEU A CA 3
ATOM 1479 C C . LEU A 1 28 ? 6.221 5.941 4.545 1.00 0.00 28 LEU A C 3
ATOM 1480 O O . LEU A 1 28 ? 7.006 6.754 5.040 1.00 0.00 28 LEU A O 3
ATOM 1496 N N . LYS A 1 29 ? 5.339 5.264 5.273 1.00 0.00 29 LYS A N 3
ATOM 1497 C CA . LYS A 1 29 ? 5.268 5.409 6.726 1.00 0.00 29 LYS A CA 3
ATOM 1498 C C . LYS A 1 29 ? 6.238 4.452 7.385 1.00 0.00 29 LYS A C 3
ATOM 1499 O O . LYS A 1 29 ? 6.740 4.702 8.481 1.00 0.00 29 LYS A O 3
ATOM 1518 N N . ARG A 1 30 ? 6.477 3.359 6.683 1.00 0.00 30 ARG A N 3
ATOM 1519 C CA . ARG A 1 30 ? 7.421 2.324 7.081 1.00 0.00 30 ARG A CA 3
ATOM 1520 C C . ARG A 1 30 ? 6.876 1.497 8.238 1.00 0.00 30 ARG A C 3
ATOM 1521 O O . ARG A 1 30 ? 7.141 1.842 9.407 1.00 0.00 30 ARG A O 3
ATOM 1543 N N . MET A 1 1 ? -14.606 -17.183 -10.435 1.00 0.00 1 MET A N 4
ATOM 1544 C CA . MET A 1 1 ? -15.538 -17.095 -9.282 1.00 0.00 1 MET A CA 4
ATOM 1545 C C . MET A 1 1 ? -16.984 -16.969 -9.748 1.00 0.00 1 MET A C 4
ATOM 1546 O O . MET A 1 1 ? -17.853 -16.561 -8.977 1.00 0.00 1 MET A O 4
ATOM 1562 N N . ALA A 1 2 ? -17.228 -17.309 -11.012 1.00 0.00 2 ALA A N 4
ATOM 1563 C CA . ALA A 1 2 ? -18.570 -17.292 -11.597 1.00 0.00 2 ALA A CA 4
ATOM 1564 C C . ALA A 1 2 ? -19.195 -15.898 -11.568 1.00 0.00 2 ALA A C 4
ATOM 1565 O O . ALA A 1 2 ? -20.419 -15.758 -11.588 1.00 0.00 2 ALA A O 4
ATOM 1572 N N . THR A 1 3 ? -18.359 -14.870 -11.527 1.00 0.00 3 THR A N 4
ATOM 1573 C CA . THR A 1 3 ? -18.843 -13.501 -11.523 1.00 0.00 3 THR A CA 4
ATOM 1574 C C . THR A 1 3 ? -19.173 -13.060 -12.947 1.00 0.00 3 THR A C 4
ATOM 1575 O O . THR A 1 3 ? -18.301 -13.014 -13.817 1.00 0.00 3 THR A O 4
ATOM 1586 N N . LYS A 1 4 ? -20.437 -12.759 -13.184 1.00 0.00 4 LYS A N 4
ATOM 1587 C CA . LYS A 1 4 ? -20.909 -12.433 -14.518 1.00 0.00 4 LYS A CA 4
ATOM 1588 C C . LYS A 1 4 ? -20.968 -10.930 -14.724 1.00 0.00 4 LYS A C 4
ATOM 1589 O O . LYS A 1 4 ? -22.022 -10.309 -14.564 1.00 0.00 4 LYS A O 4
ATOM 1608 N N . HIS A 1 5 ? -19.820 -10.362 -15.072 1.00 0.00 5 HIS A N 4
ATOM 1609 C CA . HIS A 1 5 ? -19.697 -8.924 -15.334 1.00 0.00 5 HIS A CA 4
ATOM 1610 C C . HIS A 1 5 ? -20.251 -8.108 -14.176 1.00 0.00 5 HIS A C 4
ATOM 1611 O O . HIS A 1 5 ? -21.167 -7.305 -14.351 1.00 0.00 5 HIS A O 4
ATOM 1626 N N . GLY A 1 6 ? -19.699 -8.325 -12.996 1.00 0.00 6 GLY A N 4
ATOM 1627 C CA . GLY A 1 6 ? -20.175 -7.624 -11.825 1.00 0.00 6 GLY A CA 4
ATOM 1628 C C . GLY A 1 6 ? -19.430 -6.328 -11.606 1.00 0.00 6 GLY A C 4
ATOM 1629 O O . GLY A 1 6 ? -18.262 -6.211 -11.983 1.00 0.00 6 GLY A O 4
ATOM 1633 N N . LYS A 1 7 ? -20.092 -5.350 -11.003 1.00 0.00 7 LYS A N 4
ATOM 1634 C CA . LYS A 1 7 ? -19.447 -4.081 -10.686 1.00 0.00 7 LYS A CA 4
ATOM 1635 C C . LYS A 1 7 ? -18.577 -4.211 -9.451 1.00 0.00 7 LYS A C 4
ATOM 1636 O O . LYS A 1 7 ? -18.809 -3.578 -8.421 1.00 0.00 7 LYS A O 4
ATOM 1655 N N . ASN A 1 8 ? -17.581 -5.041 -9.568 1.00 0.00 8 ASN A N 4
ATOM 1656 C CA . ASN A 1 8 ? -16.703 -5.342 -8.461 1.00 0.00 8 ASN A CA 4
ATOM 1657 C C . ASN A 1 8 ? -15.259 -5.029 -8.819 1.00 0.00 8 ASN A C 4
ATOM 1658 O O . ASN A 1 8 ? -14.416 -4.892 -7.942 1.00 0.00 8 ASN A O 4
ATOM 1669 N N . SER A 1 9 ? -14.981 -4.932 -10.115 1.00 0.00 9 SER A N 4
ATOM 1670 C CA . SER A 1 9 ? -13.646 -4.626 -10.611 1.00 0.00 9 SER A CA 4
ATOM 1671 C C . SER A 1 9 ? -13.074 -3.351 -9.986 1.00 0.00 9 SER A C 4
ATOM 1672 O O . SER A 1 9 ? -11.893 -3.306 -9.670 1.00 0.00 9 SER A O 4
ATOM 1680 N N . TRP A 1 10 ? -13.915 -2.336 -9.767 1.00 0.00 10 TRP A N 4
ATOM 1681 C CA . TRP A 1 10 ? -13.472 -1.090 -9.149 1.00 0.00 10 TRP A CA 4
ATOM 1682 C C . TRP A 1 10 ? -12.929 -1.396 -7.764 1.00 0.00 10 TRP A C 4
ATOM 1683 O O . TRP A 1 10 ? -11.996 -0.763 -7.275 1.00 0.00 10 TRP A O 4
ATOM 1704 N N . LYS A 1 11 ? -13.538 -2.401 -7.158 1.00 0.00 11 LYS A N 4
ATOM 1705 C CA . LYS A 1 11 ? -13.241 -2.798 -5.807 1.00 0.00 11 LYS A CA 4
ATOM 1706 C C . LYS A 1 11 ? -12.006 -3.663 -5.821 1.00 0.00 11 LYS A C 4
ATOM 1707 O O . LYS A 1 11 ? -11.257 -3.738 -4.853 1.00 0.00 11 LYS A O 4
ATOM 1726 N N . THR A 1 12 ? -11.816 -4.312 -6.945 1.00 0.00 12 THR A N 4
ATOM 1727 C CA . THR A 1 12 ? -10.641 -5.108 -7.190 1.00 0.00 12 THR A CA 4
ATOM 1728 C C . THR A 1 12 ? -9.436 -4.197 -7.357 1.00 0.00 12 THR A C 4
ATOM 1729 O O . THR A 1 12 ? -8.336 -4.517 -6.911 1.00 0.00 12 THR A O 4
ATOM 1740 N N . LEU A 1 13 ? -9.667 -3.037 -7.968 1.00 0.00 13 LEU A N 4
ATOM 1741 C CA . LEU A 1 13 ? -8.649 -1.995 -8.049 1.00 0.00 13 LEU A CA 4
ATOM 1742 C C . LEU A 1 13 ? -8.341 -1.524 -6.656 1.00 0.00 13 LEU A C 4
ATOM 1743 O O . LEU A 1 13 ? -7.241 -1.096 -6.349 1.00 0.00 13 LEU A O 4
ATOM 1759 N N . TYR A 1 14 ? -9.350 -1.637 -5.826 1.00 0.00 14 TYR A N 4
ATOM 1760 C CA . TYR A 1 14 ? -9.410 -0.956 -4.569 1.00 0.00 14 TYR A CA 4
ATOM 1761 C C . TYR A 1 14 ? -8.758 -1.763 -3.471 1.00 0.00 14 TYR A C 4
ATOM 1762 O O . TYR A 1 14 ? -7.964 -1.255 -2.680 1.00 0.00 14 TYR A O 4
ATOM 1780 N N . LEU A 1 15 ? -9.108 -3.027 -3.414 1.00 0.00 15 LEU A N 4
ATOM 1781 C CA . LEU A 1 15 ? -8.492 -3.924 -2.471 1.00 0.00 15 LEU A CA 4
ATOM 1782 C C . LEU A 1 15 ? -7.030 -4.091 -2.857 1.00 0.00 15 LEU A C 4
ATOM 1783 O O . LEU A 1 15 ? -6.180 -4.415 -2.028 1.00 0.00 15 LEU A O 4
ATOM 1799 N N . LYS A 1 16 ? -6.758 -3.837 -4.136 1.00 0.00 16 LYS A N 4
ATOM 1800 C CA . LYS A 1 16 ? -5.413 -3.854 -4.661 1.00 0.00 16 LYS A CA 4
ATOM 1801 C C . LYS A 1 16 ? -4.738 -2.552 -4.269 1.00 0.00 16 LYS A C 4
ATOM 1802 O O . LYS A 1 16 ? -3.603 -2.536 -3.805 1.00 0.00 16 LYS A O 4
ATOM 1821 N N . ILE A 1 17 ? -5.488 -1.470 -4.455 1.00 0.00 17 ILE A N 4
ATOM 1822 C CA . ILE A 1 17 ? -5.025 -0.112 -4.214 1.00 0.00 17 ILE A CA 4
ATOM 1823 C C . ILE A 1 17 ? -4.460 0.030 -2.820 1.00 0.00 17 ILE A C 4
ATOM 1824 O O . ILE A 1 17 ? -3.480 0.737 -2.587 1.00 0.00 17 ILE A O 4
ATOM 1840 N N . SER A 1 18 ? -5.080 -0.665 -1.904 1.00 0.00 18 SER A N 4
ATOM 1841 C CA . SER A 1 18 ? -4.690 -0.586 -0.526 1.00 0.00 18 SER A CA 4
ATOM 1842 C C . SER A 1 18 ? -3.580 -1.591 -0.257 1.00 0.00 18 SER A C 4
ATOM 1843 O O . SER A 1 18 ? -2.693 -1.360 0.557 1.00 0.00 18 SER A O 4
ATOM 1851 N N . PHE A 1 19 ? -3.645 -2.693 -0.989 1.00 0.00 19 PHE A N 4
ATOM 1852 C CA . PHE A 1 19 ? -2.677 -3.777 -0.898 1.00 0.00 19 PHE A CA 4
ATOM 1853 C C . PHE A 1 19 ? -1.257 -3.306 -1.209 1.00 0.00 19 PHE A C 4
ATOM 1854 O O . PHE A 1 19 ? -0.363 -3.439 -0.377 1.00 0.00 19 PHE A O 4
ATOM 1871 N N . LEU A 1 20 ? -1.035 -2.766 -2.404 1.00 0.00 20 LEU A N 4
ATOM 1872 C CA . LEU A 1 20 ? 0.310 -2.344 -2.767 1.00 0.00 20 LEU A CA 4
ATOM 1873 C C . LEU A 1 20 ? 0.627 -1.088 -1.995 1.00 0.00 20 LEU A C 4
ATOM 1874 O O . LEU A 1 20 ? 1.776 -0.791 -1.706 1.00 0.00 20 LEU A O 4
ATOM 1890 N N . GLY A 1 21 ? -0.433 -0.400 -1.609 1.00 0.00 21 GLY A N 4
ATOM 1891 C CA . GLY A 1 21 ? -0.318 0.772 -0.784 1.00 0.00 21 GLY A CA 4
ATOM 1892 C C . GLY A 1 21 ? 0.179 0.428 0.610 1.00 0.00 21 GLY A C 4
ATOM 1893 O O . GLY A 1 21 ? 0.521 1.306 1.392 1.00 0.00 21 GLY A O 4
ATOM 1897 N N . CYS A 1 22 ? 0.208 -0.866 0.902 1.00 0.00 22 CYS A N 4
ATOM 1898 C CA . CYS A 1 22 ? 0.747 -1.401 2.144 1.00 0.00 22 CYS A CA 4
ATOM 1899 C C . CYS A 1 22 ? 2.234 -1.573 1.985 1.00 0.00 22 CYS A C 4
ATOM 1900 O O . CYS A 1 22 ? 3.031 -1.195 2.837 1.00 0.00 22 CYS A O 4
ATOM 1908 N N . LYS A 1 23 ? 2.583 -2.180 0.864 1.00 0.00 23 LYS A N 4
ATOM 1909 C CA . LYS A 1 23 ? 3.962 -2.323 0.455 1.00 0.00 23 LYS A CA 4
ATOM 1910 C C . LYS A 1 23 ? 4.621 -0.977 0.399 1.00 0.00 23 LYS A C 4
ATOM 1911 O O . LYS A 1 23 ? 5.779 -0.798 0.775 1.00 0.00 23 LYS A O 4
ATOM 1930 N N . VAL A 1 24 ? 3.851 -0.037 -0.081 1.00 0.00 24 VAL A N 4
ATOM 1931 C CA . VAL A 1 24 ? 4.316 1.311 -0.223 1.00 0.00 24 VAL A CA 4
ATOM 1932 C C . VAL A 1 24 ? 4.196 2.016 1.099 1.00 0.00 24 VAL A C 4
ATOM 1933 O O . VAL A 1 24 ? 4.899 2.976 1.375 1.00 0.00 24 VAL A O 4
ATOM 1946 N N . VAL A 1 25 ? 3.322 1.501 1.936 1.00 0.00 25 VAL A N 4
ATOM 1947 C CA . VAL A 1 25 ? 3.238 1.983 3.302 1.00 0.00 25 VAL A CA 4
ATOM 1948 C C . VAL A 1 25 ? 4.540 1.680 3.991 1.00 0.00 25 VAL A C 4
ATOM 1949 O O . VAL A 1 25 ? 5.021 2.455 4.808 1.00 0.00 25 VAL A O 4
ATOM 1962 N N . ALA A 1 26 ? 5.119 0.555 3.614 1.00 0.00 26 ALA A N 4
ATOM 1963 C CA . ALA A 1 26 ? 6.392 0.143 4.148 1.00 0.00 26 ALA A CA 4
ATOM 1964 C C . ALA A 1 26 ? 7.486 1.124 3.759 1.00 0.00 26 ALA A C 4
ATOM 1965 O O . ALA A 1 26 ? 8.447 1.299 4.499 1.00 0.00 26 ALA A O 4
ATOM 1972 N N . LEU A 1 27 ? 7.369 1.746 2.588 1.00 0.00 27 LEU A N 4
ATOM 1973 C CA . LEU A 1 27 ? 8.361 2.737 2.195 1.00 0.00 27 LEU A CA 4
ATOM 1974 C C . LEU A 1 27 ? 7.961 4.146 2.646 1.00 0.00 27 LEU A C 4
ATOM 1975 O O . LEU A 1 27 ? 8.814 4.995 2.900 1.00 0.00 27 LEU A O 4
ATOM 1991 N N . LEU A 1 28 ? 6.659 4.378 2.743 1.00 0.00 28 LEU A N 4
ATOM 1992 C CA . LEU A 1 28 ? 6.116 5.690 3.075 1.00 0.00 28 LEU A CA 4
ATOM 1993 C C . LEU A 1 28 ? 6.063 5.928 4.589 1.00 0.00 28 LEU A C 4
ATOM 1994 O O . LEU A 1 28 ? 6.800 6.759 5.113 1.00 0.00 28 LEU A O 4
ATOM 2010 N N . LYS A 1 29 ? 5.208 5.189 5.291 1.00 0.00 29 LYS A N 4
ATOM 2011 C CA . LYS A 1 29 ? 5.096 5.328 6.741 1.00 0.00 29 LYS A CA 4
ATOM 2012 C C . LYS A 1 29 ? 6.182 4.519 7.404 1.00 0.00 29 LYS A C 4
ATOM 2013 O O . LYS A 1 29 ? 6.727 4.901 8.438 1.00 0.00 29 LYS A O 4
ATOM 2032 N N . ARG A 1 30 ? 6.470 3.400 6.768 1.00 0.00 30 ARG A N 4
ATOM 2033 C CA . ARG A 1 30 ? 7.502 2.470 7.195 1.00 0.00 30 ARG A CA 4
ATOM 2034 C C . ARG A 1 30 ? 7.115 1.784 8.498 1.00 0.00 30 ARG A C 4
ATOM 2035 O O . ARG A 1 30 ? 7.375 2.353 9.575 1.00 0.00 30 ARG A O 4
ATOM 2057 N N . MET A 1 1 ? -23.244 -11.471 -21.300 1.00 0.00 1 MET A N 5
ATOM 2058 C CA . MET A 1 1 ? -22.264 -12.551 -21.032 1.00 0.00 1 MET A CA 5
ATOM 2059 C C . MET A 1 1 ? -20.867 -12.097 -21.426 1.00 0.00 1 MET A C 5
ATOM 2060 O O . MET A 1 1 ? -20.695 -11.435 -22.451 1.00 0.00 1 MET A O 5
ATOM 2076 N N . ALA A 1 2 ? -19.878 -12.451 -20.601 1.00 0.00 2 ALA A N 5
ATOM 2077 C CA . ALA A 1 2 ? -18.492 -12.021 -20.793 1.00 0.00 2 ALA A CA 5
ATOM 2078 C C . ALA A 1 2 ? -18.398 -10.498 -20.758 1.00 0.00 2 ALA A C 5
ATOM 2079 O O . ALA A 1 2 ? -17.502 -9.895 -21.351 1.00 0.00 2 ALA A O 5
ATOM 2086 N N . THR A 1 3 ? -19.334 -9.889 -20.050 1.00 0.00 3 THR A N 5
ATOM 2087 C CA . THR A 1 3 ? -19.433 -8.445 -19.986 1.00 0.00 3 THR A CA 5
ATOM 2088 C C . THR A 1 3 ? -18.531 -7.890 -18.888 1.00 0.00 3 THR A C 5
ATOM 2089 O O . THR A 1 3 ? -18.426 -8.471 -17.807 1.00 0.00 3 THR A O 5
ATOM 2100 N N . LYS A 1 4 ? -17.867 -6.781 -19.171 1.00 0.00 4 LYS A N 5
ATOM 2101 C CA . LYS A 1 4 ? -17.039 -6.117 -18.177 1.00 0.00 4 LYS A CA 5
ATOM 2102 C C . LYS A 1 4 ? -17.865 -5.080 -17.431 1.00 0.00 4 LYS A C 5
ATOM 2103 O O . LYS A 1 4 ? -17.583 -3.883 -17.476 1.00 0.00 4 LYS A O 5
ATOM 2122 N N . HIS A 1 5 ? -18.897 -5.550 -16.752 1.00 0.00 5 HIS A N 5
ATOM 2123 C CA . HIS A 1 5 ? -19.797 -4.677 -16.020 1.00 0.00 5 HIS A CA 5
ATOM 2124 C C . HIS A 1 5 ? -19.715 -5.003 -14.532 1.00 0.00 5 HIS A C 5
ATOM 2125 O O . HIS A 1 5 ? -20.723 -5.043 -13.824 1.00 0.00 5 HIS A O 5
ATOM 2140 N N . GLY A 1 6 ? -18.500 -5.258 -14.072 1.00 0.00 6 GLY A N 5
ATOM 2141 C CA . GLY A 1 6 ? -18.287 -5.583 -12.682 1.00 0.00 6 GLY A CA 5
ATOM 2142 C C . GLY A 1 6 ? -18.444 -4.373 -11.790 1.00 0.00 6 GLY A C 5
ATOM 2143 O O . GLY A 1 6 ? -17.630 -3.452 -11.835 1.00 0.00 6 GLY A O 5
ATOM 2147 N N . LYS A 1 7 ? -19.486 -4.376 -10.972 1.00 0.00 7 LYS A N 5
ATOM 2148 C CA . LYS A 1 7 ? -19.740 -3.273 -10.049 1.00 0.00 7 LYS A CA 5
ATOM 2149 C C . LYS A 1 7 ? -18.875 -3.398 -8.807 1.00 0.00 7 LYS A C 5
ATOM 2150 O O . LYS A 1 7 ? -18.963 -2.600 -7.875 1.00 0.00 7 LYS A O 5
ATOM 2169 N N . ASN A 1 8 ? -18.054 -4.414 -8.822 1.00 0.00 8 ASN A N 5
ATOM 2170 C CA . ASN A 1 8 ? -17.108 -4.674 -7.749 1.00 0.00 8 ASN A CA 5
ATOM 2171 C C . ASN A 1 8 ? -15.693 -4.328 -8.196 1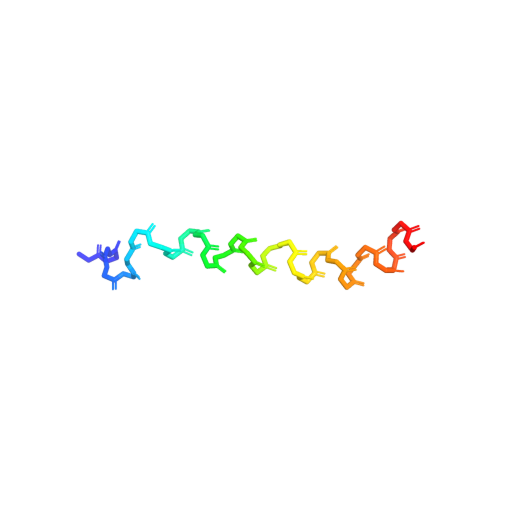.00 0.00 8 ASN A C 5
ATOM 2172 O O . ASN A 1 8 ? -14.798 -4.199 -7.375 1.00 0.00 8 ASN A O 5
ATOM 2183 N N . SER A 1 9 ? -15.496 -4.214 -9.505 1.00 0.00 9 SER A N 5
ATOM 2184 C CA . SER A 1 9 ? -14.189 -3.931 -10.084 1.00 0.00 9 SER A CA 5
ATOM 2185 C C . SER A 1 9 ? -13.501 -2.723 -9.445 1.00 0.00 9 SER A C 5
ATOM 2186 O O . SER A 1 9 ? -12.301 -2.768 -9.212 1.00 0.00 9 SER A O 5
ATOM 2194 N N . TRP A 1 10 ? -14.252 -1.667 -9.122 1.00 0.00 10 TRP A N 5
ATOM 2195 C CA . TRP A 1 10 ? -13.677 -0.484 -8.490 1.00 0.00 10 TRP A CA 5
ATOM 2196 C C . TRP A 1 10 ? -13.051 -0.896 -7.170 1.00 0.00 10 TRP A C 5
ATOM 2197 O O . TRP A 1 10 ? -12.046 -0.345 -6.726 1.00 0.00 10 TRP A O 5
ATOM 2218 N N . LYS A 1 11 ? -13.669 -1.896 -6.569 1.00 0.00 11 LYS A N 5
ATOM 2219 C CA . LYS A 1 11 ? -13.295 -2.378 -5.268 1.00 0.00 11 LYS A CA 5
ATOM 2220 C C . LYS A 1 11 ? -12.140 -3.336 -5.420 1.00 0.00 11 LYS A C 5
ATOM 2221 O O . LYS A 1 11 ? -11.314 -3.493 -4.527 1.00 0.00 11 LYS A O 5
ATOM 2240 N N . THR A 1 12 ? -12.101 -3.971 -6.574 1.00 0.00 12 THR A N 5
ATOM 2241 C CA . THR A 1 12 ? -11.006 -4.835 -6.939 1.00 0.00 12 THR A CA 5
ATOM 2242 C C . THR A 1 12 ? -9.754 -4.001 -7.137 1.00 0.00 12 THR A C 5
ATOM 2243 O O . THR A 1 12 ? -8.655 -4.410 -6.767 1.00 0.00 12 THR A O 5
ATOM 2254 N N . LEU A 1 13 ? -9.942 -2.807 -7.701 1.00 0.00 13 LEU A N 5
ATOM 2255 C CA . LEU A 1 13 ? -8.858 -1.839 -7.823 1.00 0.00 13 LEU A CA 5
ATOM 2256 C C . LEU A 1 13 ? -8.417 -1.447 -6.443 1.00 0.00 13 LEU A C 5
ATOM 2257 O O . LEU A 1 13 ? -7.261 -1.149 -6.198 1.00 0.00 13 LEU A O 5
ATOM 2273 N N . TYR A 1 14 ? -9.375 -1.485 -5.548 1.00 0.00 14 TYR A N 5
ATOM 2274 C CA . TYR A 1 14 ? -9.280 -0.835 -4.274 1.00 0.00 14 TYR A CA 5
ATOM 2275 C C . TYR A 1 14 ? -8.619 -1.721 -3.243 1.00 0.00 14 TYR A C 5
ATOM 2276 O O . TYR A 1 14 ? -7.721 -1.295 -2.521 1.00 0.00 14 TYR A O 5
ATOM 2294 N N . LEU A 1 15 ? -9.067 -2.957 -3.171 1.00 0.00 15 LEU A N 5
ATOM 2295 C CA . LEU A 1 15 ? -8.469 -3.912 -2.263 1.00 0.00 15 LEU A CA 5
ATOM 2296 C C . LEU A 1 15 ? -7.051 -4.204 -2.740 1.00 0.00 15 LEU A C 5
ATOM 2297 O O . LEU A 1 15 ? -6.190 -4.632 -1.975 1.00 0.00 15 LEU A O 5
ATOM 2313 N N . LYS A 1 16 ? -6.830 -3.930 -4.023 1.00 0.00 16 LYS A N 5
ATOM 2314 C CA . LYS A 1 16 ? -5.528 -4.039 -4.630 1.00 0.00 16 LYS A CA 5
ATOM 2315 C C . LYS A 1 16 ? -4.739 -2.789 -4.280 1.00 0.00 16 LYS A C 5
ATOM 2316 O O . LYS A 1 16 ? -3.576 -2.851 -3.892 1.00 0.00 16 LYS A O 5
ATOM 2335 N N . ILE A 1 17 ? -5.420 -1.655 -4.426 1.00 0.00 17 ILE A N 5
ATOM 2336 C CA . ILE A 1 17 ? -4.846 -0.333 -4.228 1.00 0.00 17 ILE A CA 5
ATOM 2337 C C . ILE A 1 17 ? -4.224 -0.212 -2.858 1.00 0.00 17 ILE A C 5
ATOM 2338 O O . ILE A 1 17 ? -3.197 0.442 -2.671 1.00 0.00 17 ILE A O 5
ATOM 2354 N N . SER A 1 18 ? -4.846 -0.865 -1.911 1.00 0.00 18 SER A N 5
ATOM 2355 C CA . SER A 1 18 ? -4.396 -0.788 -0.552 1.00 0.00 18 SER A CA 5
ATOM 2356 C C . SER A 1 18 ? -3.328 -1.839 -0.327 1.00 0.00 18 SER A C 5
ATOM 2357 O O . SER A 1 18 ? -2.396 -1.640 0.439 1.00 0.00 18 SER A O 5
ATOM 2365 N N . PHE A 1 19 ? -3.482 -2.952 -1.031 1.00 0.00 19 PHE A N 5
ATOM 2366 C CA . PHE A 1 19 ? -2.535 -4.055 -0.985 1.00 0.00 19 PHE A CA 5
ATOM 2367 C C . PHE A 1 19 ? -1.119 -3.593 -1.322 1.00 0.00 19 PHE A C 5
ATOM 2368 O O . PHE A 1 19 ? -0.219 -3.691 -0.488 1.00 0.00 19 PHE A O 5
ATOM 2385 N N . LEU A 1 20 ? -0.907 -3.085 -2.531 1.00 0.00 20 LEU A N 5
ATOM 2386 C CA . LEU A 1 20 ? 0.440 -2.654 -2.904 1.00 0.00 20 LEU A CA 5
ATOM 2387 C C . LEU A 1 20 ? 0.755 -1.381 -2.147 1.00 0.00 20 LEU A C 5
ATOM 2388 O O . LEU A 1 20 ? 1.905 -1.068 -1.866 1.00 0.00 20 LEU A O 5
ATOM 2404 N N . GLY A 1 21 ? -0.309 -0.693 -1.766 1.00 0.00 21 GLY A N 5
ATOM 2405 C CA . GLY A 1 21 ? -0.203 0.503 -0.973 1.00 0.00 21 GLY A CA 5
ATOM 2406 C C . GLY A 1 21 ? 0.261 0.203 0.445 1.00 0.00 21 GLY A C 5
ATOM 2407 O O . GLY A 1 21 ? 0.590 1.107 1.203 1.00 0.00 21 GLY A O 5
ATOM 2411 N N . CYS A 1 22 ? 0.286 -1.083 0.781 1.00 0.00 22 CYS A N 5
ATOM 2412 C CA . CYS A 1 22 ? 0.771 -1.569 2.069 1.00 0.00 22 CYS A CA 5
ATOM 2413 C C . CYS A 1 22 ? 2.262 -1.712 2.000 1.00 0.00 22 CYS A C 5
ATOM 2414 O O . CYS A 1 22 ? 3.002 -1.319 2.902 1.00 0.00 22 CYS A O 5
ATOM 2422 N N . LYS A 1 23 ? 2.680 -2.329 0.914 1.00 0.00 23 LYS A N 5
ATOM 2423 C CA . LYS A 1 23 ? 4.075 -2.441 0.582 1.00 0.00 23 LYS A CA 5
ATOM 2424 C C . LYS A 1 23 ? 4.689 -1.073 0.533 1.00 0.00 23 LYS A C 5
ATOM 2425 O O . LYS A 1 23 ? 5.796 -0.829 1.010 1.00 0.00 23 LYS A O 5
ATOM 2444 N N . VAL A 1 24 ? 3.932 -0.176 -0.042 1.00 0.00 24 VAL A N 5
ATOM 2445 C CA . VAL A 1 24 ? 4.361 1.186 -0.189 1.00 0.00 24 VAL A CA 5
ATOM 2446 C C . VAL A 1 24 ? 4.164 1.921 1.110 1.00 0.00 24 VAL A C 5
ATOM 2447 O O . VAL A 1 24 ? 4.830 2.907 1.391 1.00 0.00 24 VAL A O 5
ATOM 2460 N N . VAL A 1 25 ? 3.267 1.408 1.923 1.00 0.00 25 VAL A N 5
ATOM 2461 C CA . VAL A 1 25 ? 3.113 1.928 3.270 1.00 0.00 25 VAL A CA 5
ATOM 2462 C C . VAL A 1 25 ? 4.393 1.690 4.020 1.00 0.00 25 VAL A C 5
ATOM 2463 O O . VAL A 1 25 ? 4.818 2.513 4.819 1.00 0.00 25 VAL A O 5
ATOM 2476 N N . ALA A 1 26 ? 5.026 0.575 3.703 1.00 0.00 26 ALA A N 5
ATOM 2477 C CA . ALA A 1 26 ? 6.276 0.215 4.324 1.00 0.00 26 ALA A CA 5
ATOM 2478 C C . ALA A 1 26 ? 7.380 1.183 3.932 1.00 0.00 26 ALA A C 5
ATOM 2479 O O . ALA A 1 26 ? 8.343 1.352 4.675 1.00 0.00 26 ALA A O 5
ATOM 2486 N N . LEU A 1 27 ? 7.275 1.797 2.756 1.00 0.00 27 LEU A N 5
ATOM 2487 C CA . LEU A 1 27 ? 8.258 2.801 2.379 1.00 0.00 27 LEU A CA 5
ATOM 2488 C C . LEU A 1 27 ? 7.817 4.202 2.809 1.00 0.00 27 LEU A C 5
ATOM 2489 O O . LEU A 1 27 ? 8.644 5.069 3.095 1.00 0.00 27 LEU A O 5
ATOM 2505 N N . LEU A 1 28 ? 6.508 4.402 2.863 1.00 0.00 28 LEU A N 5
ATOM 2506 C CA . LEU A 1 28 ? 5.922 5.706 3.152 1.00 0.00 28 LEU A CA 5
ATOM 2507 C C . LEU A 1 28 ? 5.813 5.979 4.659 1.00 0.00 28 LEU A C 5
ATOM 2508 O O . LEU A 1 28 ? 6.516 6.840 5.190 1.00 0.00 28 LEU A O 5
ATOM 2524 N N . LYS A 1 29 ? 4.939 5.248 5.347 1.00 0.00 29 LYS A N 5
ATOM 2525 C CA . LYS A 1 29 ? 4.787 5.405 6.792 1.00 0.00 29 LYS A CA 5
ATOM 2526 C C . LYS A 1 29 ? 5.820 4.553 7.494 1.00 0.00 29 LYS A C 5
ATOM 2527 O O . LYS A 1 29 ? 6.285 4.875 8.586 1.00 0.00 29 LYS A O 5
ATOM 2546 N N . ARG A 1 30 ? 6.148 3.462 6.832 1.00 0.00 30 ARG A N 5
ATOM 2547 C CA . ARG A 1 30 ? 7.194 2.543 7.249 1.00 0.00 30 ARG A CA 5
ATOM 2548 C C . ARG A 1 30 ? 6.810 1.807 8.528 1.00 0.00 30 ARG A C 5
ATOM 2549 O O . ARG A 1 30 ? 6.104 0.777 8.430 1.00 0.00 30 ARG A O 5
ATOM 2571 N N . MET A 1 1 ? -14.316 -18.873 -9.096 1.00 0.00 1 MET A N 6
ATOM 2572 C CA . MET A 1 1 ? -13.700 -19.062 -10.427 1.00 0.00 1 MET A CA 6
ATOM 2573 C C . MET A 1 1 ? -13.514 -17.727 -11.130 1.00 0.00 1 MET A C 6
ATOM 2574 O O . MET A 1 1 ? -12.419 -17.161 -11.142 1.00 0.00 1 MET A O 6
ATOM 2590 N N . ALA A 1 2 ? -14.587 -17.218 -11.695 1.00 0.00 2 ALA A N 6
ATOM 2591 C CA . ALA A 1 2 ? -14.534 -15.974 -12.443 1.00 0.00 2 ALA A CA 6
ATOM 2592 C C . ALA A 1 2 ? -15.780 -15.138 -12.194 1.00 0.00 2 ALA A C 6
ATOM 2593 O O . ALA A 1 2 ? -16.864 -15.674 -11.958 1.00 0.00 2 ALA A O 6
ATOM 2600 N N . THR A 1 3 ? -15.611 -13.829 -12.235 1.00 0.00 3 THR A N 6
ATOM 2601 C CA . THR A 1 3 ? -16.713 -12.907 -12.061 1.00 0.00 3 THR A CA 6
ATOM 2602 C C . THR A 1 3 ? -16.482 -11.652 -12.900 1.00 0.00 3 THR A C 6
ATOM 2603 O O . THR A 1 3 ? -15.414 -11.039 -12.845 1.00 0.00 3 THR A O 6
ATOM 2614 N N . LYS A 1 4 ? -17.473 -11.294 -13.702 1.00 0.00 4 LYS A N 6
ATOM 2615 C CA . LYS A 1 4 ? -17.368 -10.136 -14.575 1.00 0.00 4 LYS A CA 6
ATOM 2616 C C . LYS A 1 4 ? -18.720 -9.446 -14.712 1.00 0.00 4 LYS A C 6
ATOM 2617 O O . LYS A 1 4 ? -19.065 -8.911 -15.768 1.00 0.00 4 LYS A O 6
ATOM 2636 N N . HIS A 1 5 ? -19.481 -9.461 -13.629 1.00 0.00 5 HIS A N 6
ATOM 2637 C CA . HIS A 1 5 ? -20.790 -8.826 -13.605 1.00 0.00 5 HIS A CA 6
ATOM 2638 C C . HIS A 1 5 ? -20.897 -7.875 -12.420 1.00 0.00 5 HIS A C 6
ATOM 2639 O O . HIS A 1 5 ? -20.225 -8.065 -11.407 1.00 0.00 5 HIS A O 6
ATOM 2654 N N . GLY A 1 6 ? -21.725 -6.852 -12.561 1.00 0.00 6 GLY A N 6
ATOM 2655 C CA . GLY A 1 6 ? -21.930 -5.908 -11.480 1.00 0.00 6 GLY A CA 6
ATOM 2656 C C . GLY A 1 6 ? -20.796 -4.910 -11.354 1.00 0.00 6 GLY A C 6
ATOM 2657 O O . GLY A 1 6 ? -20.014 -4.726 -12.290 1.00 0.00 6 GLY A O 6
ATOM 2661 N N . LYS A 1 7 ? -20.701 -4.274 -10.198 1.00 0.00 7 LYS A N 6
ATOM 2662 C CA . LYS A 1 7 ? -19.665 -3.282 -9.949 1.00 0.00 7 LYS A CA 6
ATOM 2663 C C . LYS A 1 7 ? -18.681 -3.791 -8.899 1.00 0.00 7 LYS A C 6
ATOM 2664 O O . LYS A 1 7 ? -18.791 -3.489 -7.709 1.00 0.00 7 LYS A O 6
ATOM 2683 N N . ASN A 1 8 ? -17.719 -4.577 -9.349 1.00 0.00 8 ASN A N 6
ATOM 2684 C CA . ASN A 1 8 ? -16.739 -5.169 -8.453 1.00 0.00 8 ASN A CA 6
ATOM 2685 C C . ASN A 1 8 ? -15.312 -4.851 -8.896 1.00 0.00 8 ASN A C 6
ATOM 2686 O O . ASN A 1 8 ? -14.415 -4.770 -8.065 1.00 0.00 8 ASN A O 6
ATOM 2697 N N . SER A 1 9 ? -15.111 -4.673 -10.202 1.00 0.00 9 SER A N 6
ATOM 2698 C CA . SER A 1 9 ? -13.807 -4.328 -10.759 1.00 0.00 9 SER A CA 6
ATOM 2699 C C . SER A 1 9 ? -13.185 -3.118 -10.055 1.00 0.00 9 SER A C 6
ATOM 2700 O O . SER A 1 9 ? -12.007 -3.148 -9.718 1.00 0.00 9 SER A O 6
ATOM 2708 N N . TRP A 1 10 ? -13.980 -2.076 -9.803 1.00 0.00 10 TRP A N 6
ATOM 2709 C CA . TRP A 1 10 ? -13.490 -0.877 -9.132 1.00 0.00 10 TRP A CA 6
ATOM 2710 C C . TRP A 1 10 ? -12.945 -1.261 -7.766 1.00 0.00 10 TRP A C 6
ATOM 2711 O O . TRP A 1 10 ? -11.972 -0.695 -7.275 1.00 0.00 10 TRP A O 6
ATOM 2732 N N . LYS A 1 11 ? -13.586 -2.261 -7.179 1.00 0.00 11 LYS A N 6
ATOM 2733 C CA . LYS A 1 11 ? -13.270 -2.708 -5.848 1.00 0.00 11 LYS A CA 6
ATOM 2734 C C . LYS A 1 11 ? -12.048 -3.585 -5.913 1.00 0.00 11 LYS A C 6
ATOM 2735 O O . LYS A 1 11 ? -11.274 -3.690 -4.969 1.00 0.00 11 LYS A O 6
ATOM 2754 N N . THR A 1 12 ? -11.896 -4.209 -7.056 1.00 0.00 12 THR A N 6
ATOM 2755 C CA . THR A 1 12 ? -10.747 -5.027 -7.337 1.00 0.00 12 THR A CA 6
ATOM 2756 C C . THR A 1 12 ? -9.523 -4.148 -7.546 1.00 0.00 12 THR A C 6
ATOM 2757 O O . THR A 1 12 ? -8.397 -4.552 -7.266 1.00 0.00 12 THR A O 6
ATOM 2768 N N . LEU A 1 13 ? -9.755 -2.934 -8.040 1.00 0.00 13 LEU A N 6
ATOM 2769 C CA . LEU A 1 13 ? -8.703 -1.928 -8.113 1.00 0.00 13 LEU A CA 6
ATOM 2770 C C . LEU A 1 13 ? -8.364 -1.503 -6.711 1.00 0.00 13 LEU A C 6
ATOM 2771 O O . LEU A 1 13 ? -7.242 -1.142 -6.401 1.00 0.00 13 LEU A O 6
ATOM 2787 N N . TYR A 1 14 ? -9.373 -1.588 -5.876 1.00 0.00 14 TYR A N 6
ATOM 2788 C CA . TYR A 1 14 ? -9.395 -0.925 -4.603 1.00 0.00 14 TYR A CA 6
ATOM 2789 C C . TYR A 1 14 ? -8.750 -1.762 -3.522 1.00 0.00 14 TYR A C 6
ATOM 2790 O O . TYR A 1 14 ? -7.904 -1.288 -2.764 1.00 0.00 14 TYR A O 6
ATOM 2808 N N . LEU A 1 15 ? -9.157 -3.010 -3.445 1.00 0.00 15 LEU A N 6
ATOM 2809 C CA . LEU A 1 15 ? -8.554 -3.933 -2.515 1.00 0.00 15 LEU A CA 6
ATOM 2810 C C . LEU A 1 15 ? -7.097 -4.133 -2.914 1.00 0.00 15 LEU A C 6
ATOM 2811 O O . LEU A 1 15 ? -6.248 -4.472 -2.095 1.00 0.00 15 LEU A O 6
ATOM 2827 N N . LYS A 1 16 ? -6.827 -3.878 -4.191 1.00 0.00 16 LYS A N 6
ATOM 2828 C CA . LYS A 1 16 ? -5.488 -3.931 -4.726 1.00 0.00 16 LYS A CA 6
ATOM 2829 C C . LYS A 1 16 ? -4.769 -2.652 -4.337 1.00 0.00 16 LYS A C 6
ATOM 2830 O O . LYS A 1 16 ? -3.632 -2.671 -3.874 1.00 0.00 16 LYS A O 6
ATOM 2849 N N . ILE A 1 17 ? -5.484 -1.547 -4.531 1.00 0.00 17 ILE A N 6
ATOM 2850 C CA . ILE A 1 17 ? -4.983 -0.200 -4.296 1.00 0.00 17 ILE A CA 6
ATOM 2851 C C . ILE A 1 17 ? -4.432 -0.060 -2.899 1.00 0.00 17 ILE A C 6
ATOM 2852 O O . ILE A 1 17 ? -3.449 0.641 -2.657 1.00 0.00 17 ILE A O 6
ATOM 2868 N N . SER A 1 18 ? -5.067 -0.748 -1.993 1.00 0.00 18 SER A N 6
ATOM 2869 C CA . SER A 1 18 ? -4.709 -0.651 -0.609 1.00 0.00 18 SER A CA 6
ATOM 2870 C C . SER A 1 18 ? -3.595 -1.640 -0.311 1.00 0.00 18 SER A C 6
ATOM 2871 O O . SER A 1 18 ? -2.711 -1.388 0.501 1.00 0.00 18 SER A O 6
ATOM 2879 N N . PHE A 1 19 ? -3.656 -2.756 -1.018 1.00 0.00 19 PHE A N 6
ATOM 2880 C CA . PHE A 1 19 ? -2.686 -3.832 -0.907 1.00 0.00 19 PHE A CA 6
ATOM 2881 C C . PHE A 1 19 ? -1.269 -3.363 -1.227 1.00 0.00 19 PHE A C 6
ATOM 2882 O O . PHE A 1 19 ? -0.382 -3.448 -0.381 1.00 0.00 19 PHE A O 6
ATOM 2899 N N . LEU A 1 20 ? -1.037 -2.867 -2.437 1.00 0.00 20 LEU A N 6
ATOM 2900 C CA . LEU A 1 20 ? 0.313 -2.449 -2.790 1.00 0.00 20 LEU A CA 6
ATOM 2901 C C . LEU A 1 20 ? 0.625 -1.175 -2.037 1.00 0.00 20 LEU A C 6
ATOM 2902 O O . LEU A 1 20 ? 1.772 -0.864 -1.754 1.00 0.00 20 LEU A O 6
ATOM 2918 N N . GLY A 1 21 ? -0.439 -0.480 -1.667 1.00 0.00 21 GLY A N 6
ATOM 2919 C CA . GLY A 1 21 ? -0.331 0.715 -0.870 1.00 0.00 21 GLY A CA 6
ATOM 2920 C C . GLY A 1 21 ? 0.158 0.414 0.538 1.00 0.00 21 GLY A C 6
ATOM 2921 O O . GLY A 1 21 ? 0.486 1.316 1.301 1.00 0.00 21 GLY A O 6
ATOM 2925 N N . CYS A 1 22 ? 0.192 -0.871 0.866 1.00 0.00 22 CYS A N 6
ATOM 2926 C CA . CYS A 1 22 ? 0.726 -1.366 2.129 1.00 0.00 22 CYS A CA 6
ATOM 2927 C C . CYS A 1 22 ? 2.216 -1.526 1.994 1.00 0.00 22 CYS A C 6
ATOM 2928 O O . CYS A 1 22 ? 2.997 -1.117 2.847 1.00 0.00 22 CYS A O 6
ATOM 2936 N N . LYS A 1 23 ? 2.587 -2.153 0.897 1.00 0.00 23 LYS A N 6
ATOM 2937 C CA . LYS A 1 23 ? 3.974 -2.288 0.515 1.00 0.00 23 LYS A CA 6
ATOM 2938 C C . LYS A 1 23 ? 4.611 -0.932 0.416 1.00 0.00 23 LYS A C 6
ATOM 2939 O O . LYS A 1 23 ? 5.764 -0.717 0.789 1.00 0.00 23 LYS A O 6
ATOM 2958 N N . VAL A 1 24 ? 3.828 -0.023 -0.099 1.00 0.00 24 VAL A N 6
ATOM 2959 C CA . VAL A 1 24 ? 4.260 1.337 -0.263 1.00 0.00 24 VAL A CA 6
ATOM 2960 C C . VAL A 1 24 ? 4.156 2.055 1.056 1.00 0.00 24 VAL A C 6
ATOM 2961 O O . VAL A 1 24 ? 4.834 3.044 1.297 1.00 0.00 24 VAL A O 6
ATOM 2974 N N . VAL A 1 25 ? 3.323 1.526 1.925 1.00 0.00 25 VAL A N 6
ATOM 2975 C CA . VAL A 1 25 ? 3.274 2.021 3.289 1.00 0.00 25 VAL A CA 6
ATOM 2976 C C . VAL A 1 25 ? 4.607 1.749 3.933 1.00 0.00 25 VAL A C 6
ATOM 2977 O O . VAL A 1 25 ? 5.141 2.582 4.658 1.00 0.00 25 VAL A O 6
ATOM 2990 N N . ALA A 1 26 ? 5.158 0.592 3.609 1.00 0.00 26 ALA A N 6
ATOM 2991 C CA . ALA A 1 26 ? 6.439 0.192 4.132 1.00 0.00 26 ALA A CA 6
ATOM 2992 C C . ALA A 1 26 ? 7.536 1.134 3.671 1.00 0.00 26 ALA A C 6
ATOM 2993 O O . ALA A 1 26 ? 8.569 1.244 4.327 1.00 0.00 26 ALA A O 6
ATOM 3000 N N . LEU A 1 27 ? 7.351 1.786 2.526 1.00 0.00 27 LEU A N 6
ATOM 3001 C CA . LEU A 1 27 ? 8.315 2.791 2.110 1.00 0.00 27 LEU A CA 6
ATOM 3002 C C . LEU A 1 27 ? 7.924 4.186 2.603 1.00 0.00 27 LEU A C 6
ATOM 3003 O O . LEU A 1 27 ? 8.781 5.046 2.812 1.00 0.00 27 LEU A O 6
ATOM 3019 N N . LEU A 1 28 ? 6.628 4.396 2.797 1.00 0.00 28 LEU A N 6
ATOM 3020 C CA . LEU A 1 28 ? 6.093 5.709 3.149 1.00 0.00 28 LEU A CA 6
ATOM 3021 C C . LEU A 1 28 ? 6.163 5.985 4.652 1.00 0.00 28 LEU A C 6
ATOM 3022 O O . LEU A 1 28 ? 6.966 6.800 5.100 1.00 0.00 28 LEU A O 6
ATOM 3038 N N . LYS A 1 29 ? 5.330 5.307 5.425 1.00 0.00 29 LYS A N 6
ATOM 3039 C CA . LYS A 1 29 ? 5.353 5.448 6.873 1.00 0.00 29 LYS A CA 6
ATOM 3040 C C . LYS A 1 29 ? 6.332 4.464 7.469 1.00 0.00 29 LYS A C 6
ATOM 3041 O O . LYS A 1 29 ? 6.891 4.686 8.543 1.00 0.00 29 LYS A O 6
ATOM 3060 N N . ARG A 1 30 ? 6.518 3.377 6.739 1.00 0.00 30 ARG A N 6
ATOM 3061 C CA . ARG A 1 30 ? 7.432 2.311 7.112 1.00 0.00 30 ARG A CA 6
ATOM 3062 C C . ARG A 1 30 ? 6.959 1.632 8.389 1.00 0.00 30 ARG A C 6
ATOM 3063 O O . ARG A 1 30 ? 5.989 0.857 8.320 1.00 0.00 30 ARG A O 6
ATOM 3085 N N . MET A 1 1 ? -34.225 -0.114 -10.857 1.00 0.00 1 MET A N 7
ATOM 3086 C CA . MET A 1 1 ? -33.689 -0.889 -9.717 1.00 0.00 1 MET A CA 7
ATOM 3087 C C . MET A 1 1 ? -33.250 -2.276 -10.167 1.00 0.00 1 MET A C 7
ATOM 3088 O O . MET A 1 1 ? -33.551 -3.278 -9.514 1.00 0.00 1 MET A O 7
ATOM 3104 N N . ALA A 1 2 ? -32.529 -2.337 -11.276 1.00 0.00 2 ALA A N 7
ATOM 3105 C CA . ALA A 1 2 ? -32.081 -3.608 -11.819 1.00 0.00 2 ALA A CA 7
ATOM 3106 C C . ALA A 1 2 ? -30.592 -3.569 -12.131 1.00 0.00 2 ALA A C 7
ATOM 3107 O O . ALA A 1 2 ? -30.056 -2.519 -12.496 1.00 0.00 2 ALA A O 7
ATOM 3114 N N . THR A 1 3 ? -29.937 -4.720 -11.983 1.00 0.00 3 THR A N 7
ATOM 3115 C CA . THR A 1 3 ? -28.507 -4.878 -12.258 1.00 0.00 3 THR A CA 7
ATOM 3116 C C . THR A 1 3 ? -27.658 -3.783 -11.607 1.00 0.00 3 THR A C 7
ATOM 3117 O O . THR A 1 3 ? -26.771 -3.209 -12.239 1.00 0.00 3 THR A O 7
ATOM 3128 N N . LYS A 1 4 ? -27.924 -3.513 -10.333 1.00 0.00 4 LYS A N 7
ATOM 3129 C CA . LYS A 1 4 ? -27.163 -2.512 -9.589 1.00 0.00 4 LYS A CA 7
ATOM 3130 C C . LYS A 1 4 ? -25.953 -3.151 -8.927 1.00 0.00 4 LYS A C 7
ATOM 3131 O O . LYS A 1 4 ? -25.320 -2.568 -8.046 1.00 0.00 4 LYS A O 7
ATOM 3150 N N . HIS A 1 5 ? -25.645 -4.356 -9.363 1.00 0.00 5 HIS A N 7
ATOM 3151 C CA . HIS A 1 5 ? -24.494 -5.088 -8.869 1.00 0.00 5 HIS A CA 7
ATOM 3152 C C . HIS A 1 5 ? -23.795 -5.779 -10.029 1.00 0.00 5 HIS A C 7
ATOM 3153 O O . HIS A 1 5 ? -24.446 -6.205 -10.982 1.00 0.00 5 HIS A O 7
ATOM 3168 N N . GLY A 1 6 ? -22.481 -5.878 -9.945 1.00 0.00 6 GLY A N 7
ATOM 3169 C CA . GLY A 1 6 ? -21.710 -6.484 -11.011 1.00 0.00 6 GLY A CA 7
ATOM 3170 C C . GLY A 1 6 ? -20.382 -5.794 -11.193 1.00 0.00 6 GLY A C 7
ATOM 3171 O O . GLY A 1 6 ? -19.385 -6.414 -11.564 1.00 0.00 6 GLY A O 7
ATOM 3175 N N . LYS A 1 7 ? -20.377 -4.501 -10.923 1.00 0.00 7 LYS A N 7
ATOM 3176 C CA . LYS A 1 7 ? -19.161 -3.707 -10.985 1.00 0.00 7 LYS A CA 7
ATOM 3177 C C . LYS A 1 7 ? -18.302 -3.976 -9.756 1.00 0.00 7 LYS A C 7
ATOM 3178 O O . LYS A 1 7 ? -18.486 -3.372 -8.696 1.00 0.00 7 LYS A O 7
ATOM 3197 N N . ASN A 1 8 ? -17.382 -4.911 -9.892 1.00 0.00 8 ASN A N 7
ATOM 3198 C CA . ASN A 1 8 ? -16.530 -5.290 -8.778 1.00 0.00 8 ASN A CA 7
ATOM 3199 C C . ASN A 1 8 ? -15.067 -5.032 -9.093 1.00 0.00 8 ASN A C 7
ATOM 3200 O O . ASN A 1 8 ? -14.258 -4.869 -8.186 1.00 0.00 8 ASN A O 7
ATOM 3211 N N . SER A 1 9 ? -14.735 -4.986 -10.378 1.00 0.00 9 SER A N 7
ATOM 3212 C CA . SER A 1 9 ? -13.371 -4.756 -10.828 1.00 0.00 9 SER A CA 7
ATOM 3213 C C . SER A 1 9 ? -12.767 -3.491 -10.216 1.00 0.00 9 SER A C 7
ATOM 3214 O O . SER A 1 9 ? -11.602 -3.497 -9.840 1.00 0.00 9 SER A O 7
ATOM 3222 N N . TRP A 1 10 ? -13.565 -2.429 -10.077 1.00 0.00 10 TRP A N 7
ATOM 3223 C CA . TRP A 1 10 ? -13.087 -1.179 -9.493 1.00 0.00 10 TRP A CA 7
ATOM 3224 C C . TRP A 1 10 ? -12.638 -1.441 -8.071 1.00 0.00 10 TRP A C 7
ATOM 3225 O O . TRP A 1 10 ? -11.701 -0.830 -7.562 1.00 0.00 10 TRP A O 7
ATOM 3246 N N . LYS A 1 11 ? -13.331 -2.378 -7.448 1.00 0.00 11 LYS A N 7
ATOM 3247 C CA . LYS A 1 11 ? -13.121 -2.709 -6.066 1.00 0.00 11 LYS A CA 7
ATOM 3248 C C . LYS A 1 11 ? -11.957 -3.662 -5.968 1.00 0.00 11 LYS A C 7
ATOM 3249 O O . LYS A 1 11 ? -11.254 -3.725 -4.965 1.00 0.00 11 LYS A O 7
ATOM 3268 N N . THR A 1 12 ? -11.773 -4.405 -7.035 1.00 0.00 12 THR A N 7
ATOM 3269 C CA . THR A 1 12 ? -10.636 -5.274 -7.181 1.00 0.00 12 THR A CA 7
ATOM 3270 C C . THR A 1 12 ? -9.375 -4.444 -7.358 1.00 0.00 12 THR A C 7
ATOM 3271 O O . THR A 1 12 ? -8.294 -4.841 -6.930 1.00 0.00 12 THR A O 7
ATOM 3282 N N . LEU A 1 13 ? -9.531 -3.274 -7.979 1.00 0.00 13 LEU A N 7
ATOM 3283 C CA . LEU A 1 13 ? -8.448 -2.302 -8.052 1.00 0.00 13 LEU A CA 7
ATOM 3284 C C . LEU A 1 13 ? -8.175 -1.799 -6.667 1.00 0.00 13 LEU A C 7
ATOM 3285 O O . LEU A 1 13 ? -7.065 -1.433 -6.328 1.00 0.00 13 LEU A O 7
ATOM 3301 N N . TYR A 1 14 ? -9.226 -1.816 -5.879 1.00 0.00 14 TYR A N 7
ATOM 3302 C CA . TYR A 1 14 ? -9.285 -1.083 -4.650 1.00 0.00 14 TYR A CA 7
ATOM 3303 C C . TYR A 1 14 ? -8.707 -1.879 -3.502 1.00 0.00 14 TYR A C 7
ATOM 3304 O O . TYR A 1 14 ? -7.889 -1.387 -2.729 1.00 0.00 14 TYR A O 7
ATOM 3322 N N . LEU A 1 15 ? -9.137 -3.116 -3.393 1.00 0.00 15 LEU A N 7
ATOM 3323 C CA . LEU A 1 15 ? -8.600 -4.007 -2.392 1.00 0.00 15 LEU A CA 7
ATOM 3324 C C . LEU A 1 15 ? -7.137 -4.282 -2.724 1.00 0.00 15 LEU A C 7
ATOM 3325 O O . LEU A 1 15 ? -6.335 -4.647 -1.865 1.00 0.00 15 LEU A O 7
ATOM 3341 N N . LYS A 1 16 ? -6.806 -4.060 -3.996 1.00 0.00 16 LYS A N 7
ATOM 3342 C CA . LYS A 1 16 ? -5.446 -4.144 -4.477 1.00 0.00 16 LYS A CA 7
ATOM 3343 C C . LYS A 1 16 ? -4.736 -2.841 -4.140 1.00 0.00 16 LYS A C 7
ATOM 3344 O O . LYS A 1 16 ? -3.575 -2.831 -3.738 1.00 0.00 16 LYS A O 7
ATOM 3363 N N . ILE A 1 17 ? -5.471 -1.747 -4.306 1.00 0.00 17 ILE A N 7
ATOM 3364 C CA . ILE A 1 17 ? -4.952 -0.396 -4.140 1.00 0.00 17 ILE A CA 7
ATOM 3365 C C . ILE A 1 17 ? -4.422 -0.197 -2.741 1.00 0.00 17 ILE A C 7
ATOM 3366 O O . ILE A 1 17 ? -3.479 0.560 -2.507 1.00 0.00 17 ILE A O 7
ATOM 3382 N N . SER A 1 18 ? -5.028 -0.900 -1.823 1.00 0.00 18 SER A N 7
ATOM 3383 C CA . SER A 1 18 ? -4.646 -0.805 -0.444 1.00 0.00 18 SER A CA 7
ATOM 3384 C C . SER A 1 18 ? -3.496 -1.769 -0.191 1.00 0.00 18 SER A C 7
ATOM 3385 O O . SER A 1 18 ? -2.577 -1.492 0.574 1.00 0.00 18 SER A O 7
ATOM 3393 N N . PHE A 1 19 ? -3.565 -2.891 -0.891 1.00 0.00 19 PHE A N 7
ATOM 3394 C CA . PHE A 1 19 ? -2.563 -3.945 -0.827 1.00 0.00 19 PHE A CA 7
ATOM 3395 C C . PHE A 1 19 ? -1.163 -3.442 -1.192 1.00 0.00 19 PHE A C 7
ATOM 3396 O O . PHE A 1 19 ? -0.243 -3.525 -0.382 1.00 0.00 19 PHE A O 7
ATOM 3413 N N . LEU A 1 20 ? -0.983 -2.929 -2.406 1.00 0.00 20 LEU A N 7
ATOM 3414 C CA . LEU A 1 20 ? 0.343 -2.476 -2.816 1.00 0.00 20 LEU A CA 7
ATOM 3415 C C . LEU A 1 20 ? 0.658 -1.198 -2.072 1.00 0.00 20 LEU A C 7
ATOM 3416 O O . LEU A 1 20 ? 1.810 -0.859 -1.842 1.00 0.00 20 LEU A O 7
ATOM 3432 N N . GLY A 1 21 ? -0.405 -0.529 -1.655 1.00 0.00 21 GLY A N 7
ATOM 3433 C CA . GLY A 1 21 ? -0.287 0.653 -0.846 1.00 0.00 21 GLY A CA 7
ATOM 3434 C C . GLY A 1 21 ? 0.256 0.329 0.537 1.00 0.00 21 GLY A C 7
ATOM 3435 O O . GLY A 1 21 ? 0.610 1.215 1.301 1.00 0.00 21 GLY A O 7
ATOM 3439 N N . CYS A 1 22 ? 0.317 -0.962 0.841 1.00 0.00 22 CYS A N 7
ATOM 3440 C CA . CYS A 1 22 ? 0.886 -1.470 2.086 1.00 0.00 22 CYS A CA 7
ATOM 3441 C C . CYS A 1 22 ? 2.368 -1.618 1.910 1.00 0.00 22 CYS A C 7
ATOM 3442 O O . CYS A 1 22 ? 3.168 -1.244 2.765 1.00 0.00 22 CYS A O 7
ATOM 3450 N N . LYS A 1 23 ? 2.708 -2.206 0.780 1.00 0.00 23 LYS A N 7
ATOM 3451 C CA . LYS A 1 23 ? 4.076 -2.321 0.342 1.00 0.00 23 LYS A CA 7
ATOM 3452 C C . LYS A 1 23 ? 4.712 -0.962 0.306 1.00 0.00 23 LYS A C 7
ATOM 3453 O O . LYS A 1 23 ? 5.871 -0.771 0.669 1.00 0.00 23 LYS A O 7
ATOM 3472 N N . VAL A 1 24 ? 3.925 -0.023 -0.149 1.00 0.00 24 VAL A N 7
ATOM 3473 C CA . VAL A 1 24 ? 4.382 1.331 -0.290 1.00 0.00 24 VAL A CA 7
ATOM 3474 C C . VAL A 1 24 ? 4.259 2.042 1.031 1.00 0.00 24 VAL A C 7
ATOM 3475 O O . VAL A 1 24 ? 4.962 3.008 1.303 1.00 0.00 24 VAL A O 7
ATOM 3488 N N . VAL A 1 25 ? 3.387 1.530 1.872 1.00 0.00 25 VAL A N 7
ATOM 3489 C CA . VAL A 1 25 ? 3.332 2.007 3.241 1.00 0.00 25 VAL A CA 7
ATOM 3490 C C . VAL A 1 25 ? 4.634 1.661 3.902 1.00 0.00 25 VAL A C 7
ATOM 3491 O O . VAL A 1 25 ? 5.162 2.428 4.691 1.00 0.00 25 VAL A O 7
ATOM 3504 N N . ALA A 1 26 ? 5.170 0.519 3.515 1.00 0.00 26 ALA A N 7
ATOM 3505 C CA . ALA A 1 26 ? 6.425 0.060 4.051 1.00 0.00 26 ALA A CA 7
ATOM 3506 C C . ALA A 1 26 ? 7.555 1.006 3.677 1.00 0.00 26 ALA A C 7
ATOM 3507 O O . ALA A 1 26 ? 8.561 1.073 4.382 1.00 0.00 26 ALA A O 7
ATOM 3514 N N . LEU A 1 27 ? 7.426 1.711 2.555 1.00 0.00 27 LEU A N 7
ATOM 3515 C CA . LEU A 1 27 ? 8.427 2.712 2.217 1.00 0.00 27 LEU A CA 7
ATOM 3516 C C . LEU A 1 27 ? 8.051 4.098 2.751 1.00 0.00 27 LEU A C 7
ATOM 3517 O O . LEU A 1 27 ? 8.918 4.905 3.093 1.00 0.00 27 LEU A O 7
ATOM 3533 N N . LEU A 1 28 ? 6.753 4.355 2.834 1.00 0.00 28 LEU A N 7
ATOM 3534 C CA . LEU A 1 28 ? 6.232 5.663 3.221 1.00 0.00 28 LEU A CA 7
ATOM 3535 C C . LEU A 1 28 ? 6.167 5.837 4.745 1.00 0.00 28 LEU A C 7
ATOM 3536 O O . LEU A 1 28 ? 6.901 6.645 5.311 1.00 0.00 28 LEU A O 7
ATOM 3552 N N . LYS A 1 29 ? 5.291 5.083 5.405 1.00 0.00 29 LYS A N 7
ATOM 3553 C CA . LYS A 1 29 ? 5.165 5.149 6.860 1.00 0.00 29 LYS A CA 7
ATOM 3554 C C . LYS A 1 29 ? 6.193 4.247 7.498 1.00 0.00 29 LYS A C 7
ATOM 3555 O O . LYS A 1 29 ? 6.727 4.539 8.567 1.00 0.00 29 LYS A O 7
ATOM 3574 N N . ARG A 1 30 ? 6.444 3.152 6.808 1.00 0.00 30 ARG A N 7
ATOM 3575 C CA . ARG A 1 30 ? 7.412 2.146 7.211 1.00 0.00 30 ARG A CA 7
ATOM 3576 C C . ARG A 1 30 ? 6.975 1.450 8.494 1.00 0.00 30 ARG A C 7
ATOM 3577 O O . ARG A 1 30 ? 7.336 1.921 9.592 1.00 0.00 30 ARG A O 7
ATOM 3599 N N . MET A 1 1 ? -16.845 -16.558 -19.567 1.00 0.00 1 MET A N 8
ATOM 3600 C CA . MET A 1 1 ? -15.930 -17.186 -18.588 1.00 0.00 1 MET A CA 8
ATOM 3601 C C . MET A 1 1 ? -15.674 -16.249 -17.412 1.00 0.00 1 MET A C 8
ATOM 3602 O O . MET A 1 1 ? -14.900 -15.296 -17.530 1.00 0.00 1 MET A O 8
ATOM 3618 N N . ALA A 1 2 ? -16.340 -16.525 -16.287 1.00 0.00 2 ALA A N 8
ATOM 3619 C CA . ALA A 1 2 ? -16.177 -15.747 -15.059 1.00 0.00 2 ALA A CA 8
ATOM 3620 C C . ALA A 1 2 ? -16.399 -14.259 -15.310 1.00 0.00 2 ALA A C 8
ATOM 3621 O O . ALA A 1 2 ? -15.556 -13.425 -14.975 1.00 0.00 2 ALA A O 8
ATOM 3628 N N . THR A 1 3 ? -17.538 -13.933 -15.904 1.00 0.00 3 THR A N 8
ATOM 3629 C CA . THR A 1 3 ? -17.841 -12.559 -16.267 1.00 0.00 3 THR A CA 8
ATOM 3630 C C . THR A 1 3 ? -18.094 -11.702 -15.027 1.00 0.00 3 THR A C 8
ATOM 3631 O O . THR A 1 3 ? -18.576 -12.188 -13.998 1.00 0.00 3 THR A O 8
ATOM 3642 N N . LYS A 1 4 ? -17.739 -10.433 -15.127 1.00 0.00 4 LYS A N 8
ATOM 3643 C CA . LYS A 1 4 ? -17.986 -9.478 -14.063 1.00 0.00 4 LYS A CA 8
ATOM 3644 C C . LYS A 1 4 ? -19.347 -8.837 -14.270 1.00 0.00 4 LYS A C 8
ATOM 3645 O O . LYS A 1 4 ? -19.479 -7.855 -15.001 1.00 0.00 4 LYS A O 8
ATOM 3664 N N . HIS A 1 5 ? -20.359 -9.409 -13.643 1.00 0.00 5 HIS A N 8
ATOM 3665 C CA . HIS A 1 5 ? -21.723 -8.936 -13.815 1.00 0.00 5 HIS A CA 8
ATOM 3666 C C . HIS A 1 5 ? -22.052 -7.885 -12.761 1.00 0.00 5 HIS A C 8
ATOM 3667 O O . HIS A 1 5 ? -22.853 -8.117 -11.854 1.00 0.00 5 HIS A O 8
ATOM 3682 N N . GLY A 1 6 ? -21.417 -6.735 -12.881 1.00 0.00 6 GLY A N 8
ATOM 3683 C CA . GLY A 1 6 ? -21.637 -5.663 -11.939 1.00 0.00 6 GLY A CA 8
ATOM 3684 C C . GLY A 1 6 ? -20.386 -4.848 -11.712 1.00 0.00 6 GLY A C 8
ATOM 3685 O O . GLY A 1 6 ? -19.320 -5.179 -12.234 1.00 0.00 6 GLY A O 8
ATOM 3689 N N . LYS A 1 7 ? -20.511 -3.790 -10.931 1.00 0.00 7 LYS A N 8
ATOM 3690 C CA . LYS A 1 7 ? -19.384 -2.913 -10.654 1.00 0.00 7 LYS A CA 8
ATOM 3691 C C . LYS A 1 7 ? -18.551 -3.441 -9.491 1.00 0.00 7 LYS A C 8
ATOM 3692 O O . LYS A 1 7 ? -18.762 -3.076 -8.334 1.00 0.00 7 LYS A O 8
ATOM 3711 N N . ASN A 1 8 ? -17.621 -4.324 -9.800 1.00 0.00 8 ASN A N 8
ATOM 3712 C CA . ASN A 1 8 ? -16.710 -4.848 -8.794 1.00 0.00 8 ASN A CA 8
ATOM 3713 C C . ASN A 1 8 ? -15.274 -4.455 -9.114 1.00 0.00 8 ASN A C 8
ATOM 3714 O O . ASN A 1 8 ? -14.437 -4.382 -8.222 1.00 0.00 8 ASN A O 8
ATOM 3725 N N . SER A 1 9 ? -15.007 -4.204 -10.392 1.00 0.00 9 SER A N 8
ATOM 3726 C CA . SER A 1 9 ? -13.694 -3.788 -10.867 1.00 0.00 9 SER A CA 8
ATOM 3727 C C . SER A 1 9 ? -13.100 -2.648 -10.038 1.00 0.00 9 SER A C 8
ATOM 3728 O O . SER A 1 9 ? -11.941 -2.722 -9.650 1.00 0.00 9 SER A O 8
ATOM 3736 N N . TRP A 1 10 ? -13.898 -1.620 -9.732 1.00 0.00 10 TRP A N 8
ATOM 3737 C CA . TRP A 1 10 ? -13.416 -0.473 -8.968 1.00 0.00 10 TRP A CA 8
ATOM 3738 C C . TRP A 1 10 ? -12.886 -0.954 -7.628 1.00 0.00 10 TRP A C 8
ATOM 3739 O O . TRP A 1 10 ? -11.939 -0.404 -7.071 1.00 0.00 10 TRP A O 8
ATOM 3760 N N . LYS A 1 11 ? -13.511 -2.013 -7.143 1.00 0.00 11 LYS A N 8
ATOM 3761 C CA . LYS A 1 11 ? -13.225 -2.552 -5.842 1.00 0.00 11 LYS A CA 8
ATOM 3762 C C . LYS A 1 11 ? -12.016 -3.450 -5.942 1.00 0.00 11 LYS A C 8
ATOM 3763 O O . LYS A 1 11 ? -11.262 -3.626 -4.992 1.00 0.00 11 LYS A O 8
ATOM 3782 N N . THR A 1 12 ? -11.854 -4.012 -7.116 1.00 0.00 12 THR A N 8
ATOM 3783 C CA . THR A 1 12 ? -10.708 -4.824 -7.433 1.00 0.00 12 THR A CA 8
ATOM 3784 C C . THR A 1 12 ? -9.477 -3.946 -7.616 1.00 0.00 12 THR A C 8
ATOM 3785 O O . THR A 1 12 ? -8.349 -4.378 -7.383 1.00 0.00 12 THR A O 8
ATOM 3796 N N . LEU A 1 13 ? -9.703 -2.703 -8.033 1.00 0.00 13 LEU A N 8
ATOM 3797 C CA . LEU A 1 13 ? -8.643 -1.704 -8.049 1.00 0.00 13 LEU A CA 8
ATOM 3798 C C . LEU A 1 13 ? -8.295 -1.378 -6.622 1.00 0.00 13 LEU A C 8
ATOM 3799 O O . LEU A 1 13 ? -7.168 -1.049 -6.294 1.00 0.00 13 LEU A O 8
ATOM 3815 N N . TYR A 1 14 ? -9.301 -1.517 -5.789 1.00 0.00 14 TYR A N 8
ATOM 3816 C CA . TYR A 1 14 ? -9.323 -0.939 -4.475 1.00 0.00 14 TYR A CA 8
ATOM 3817 C C . TYR A 1 14 ? -8.677 -1.854 -3.459 1.00 0.00 14 TYR A C 8
ATOM 3818 O O . TYR A 1 14 ? -7.803 -1.448 -2.697 1.00 0.00 14 TYR A O 8
ATOM 3836 N N . LEU A 1 15 ? -9.115 -3.096 -3.453 1.00 0.00 15 LEU A N 8
ATOM 3837 C CA . LEU A 1 15 ? -8.531 -4.094 -2.585 1.00 0.00 15 LEU A CA 8
ATOM 3838 C C . LEU A 1 15 ? -7.069 -4.283 -2.972 1.00 0.00 15 LEU A C 8
ATOM 3839 O O . LEU A 1 15 ? -6.242 -4.716 -2.172 1.00 0.00 15 LEU A O 8
ATOM 3855 N N . LYS A 1 16 ? -6.773 -3.922 -4.217 1.00 0.00 16 LYS A N 8
ATOM 3856 C CA . LYS A 1 16 ? -5.427 -3.937 -4.733 1.00 0.00 16 LYS A CA 8
ATOM 3857 C C . LYS A 1 16 ? -4.720 -2.680 -4.254 1.00 0.00 16 LYS A C 8
ATOM 3858 O O . LYS A 1 16 ? -3.592 -2.722 -3.771 1.00 0.00 16 LYS A O 8
ATOM 3877 N N . ILE A 1 17 ? -5.432 -1.566 -4.396 1.00 0.00 17 ILE A N 8
ATOM 3878 C CA . ILE A 1 17 ? -4.927 -0.232 -4.104 1.00 0.00 17 ILE A CA 8
ATOM 3879 C C . ILE A 1 17 ? -4.399 -0.142 -2.692 1.00 0.00 17 ILE A C 8
ATOM 3880 O O . ILE A 1 17 ? -3.428 0.559 -2.409 1.00 0.00 17 ILE A O 8
ATOM 3896 N N . SER A 1 18 ? -5.043 -0.866 -1.815 1.00 0.00 18 SER A N 8
ATOM 3897 C CA . SER A 1 18 ? -4.689 -0.828 -0.426 1.00 0.00 18 SER A CA 8
ATOM 3898 C C . SER A 1 18 ? -3.571 -1.825 -0.179 1.00 0.00 18 SER A C 8
ATOM 3899 O O . SER A 1 18 ? -2.662 -1.583 0.610 1.00 0.00 18 SER A O 8
ATOM 3907 N N . PHE A 1 19 ? -3.649 -2.933 -0.904 1.00 0.00 19 PHE A N 8
ATOM 3908 C CA . PHE A 1 19 ? -2.667 -4.000 -0.841 1.00 0.00 19 PHE A CA 8
ATOM 3909 C C . PHE A 1 19 ? -1.254 -3.496 -1.123 1.00 0.00 19 PHE A C 8
ATOM 3910 O O . PHE A 1 19 ? -0.379 -3.579 -0.262 1.00 0.00 19 PHE A O 8
ATOM 3927 N N . LEU A 1 20 ? -1.012 -2.979 -2.321 1.00 0.00 20 LEU A N 8
ATOM 3928 C CA . LEU A 1 20 ? 0.339 -2.555 -2.658 1.00 0.00 20 LEU A CA 8
ATOM 3929 C C . LEU A 1 20 ? 0.629 -1.267 -1.928 1.00 0.00 20 LEU A C 8
ATOM 3930 O O . LEU A 1 20 ? 1.769 -0.944 -1.637 1.00 0.00 20 LEU A O 8
ATOM 3946 N N . GLY A 1 21 ? -0.439 -0.571 -1.582 1.00 0.00 21 GLY A N 8
ATOM 3947 C CA . GLY A 1 21 ? -0.336 0.628 -0.794 1.00 0.00 21 GLY A CA 8
ATOM 3948 C C . GLY A 1 21 ? 0.159 0.334 0.615 1.00 0.00 21 GLY A C 8
ATOM 3949 O O . GLY A 1 21 ? 0.518 1.237 1.361 1.00 0.00 21 GLY A O 8
ATOM 3953 N N . CYS A 1 22 ? 0.182 -0.950 0.952 1.00 0.00 22 CYS A N 8
ATOM 3954 C CA . CYS A 1 22 ? 0.714 -1.447 2.217 1.00 0.00 22 CYS A CA 8
ATOM 3955 C C . CYS A 1 22 ? 2.198 -1.621 2.075 1.00 0.00 22 CYS A C 8
ATOM 3956 O O . CYS A 1 22 ? 2.991 -1.233 2.929 1.00 0.00 22 CYS A O 8
ATOM 3964 N N . LYS A 1 23 ? 2.544 -2.258 0.977 1.00 0.00 23 LYS A N 8
ATOM 3965 C CA . LYS A 1 23 ? 3.916 -2.413 0.566 1.00 0.00 23 LYS A CA 8
ATOM 3966 C C . LYS A 1 23 ? 4.571 -1.066 0.489 1.00 0.00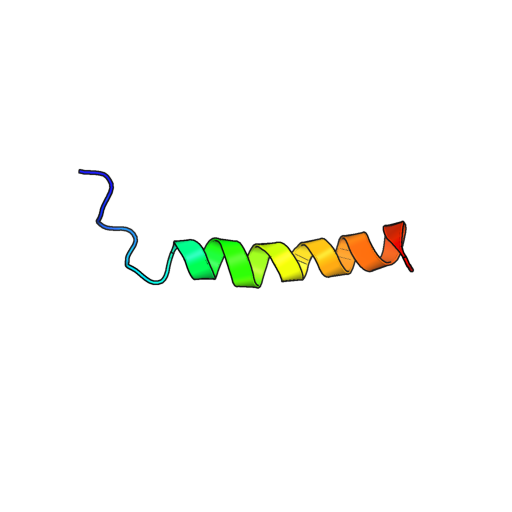 23 LYS A C 8
ATOM 3967 O O . LYS A 1 23 ? 5.700 -0.862 0.919 1.00 0.00 23 LYS A O 8
ATOM 3986 N N . VAL A 1 24 ? 3.822 -0.153 -0.063 1.00 0.00 24 VAL A N 8
ATOM 3987 C CA . VAL A 1 24 ? 4.286 1.196 -0.251 1.00 0.00 24 VAL A CA 8
ATOM 3988 C C . VAL A 1 24 ? 4.182 1.953 1.047 1.00 0.00 24 VAL A C 8
ATOM 3989 O O . VAL A 1 24 ? 4.885 2.930 1.274 1.00 0.00 24 VAL A O 8
ATOM 4002 N N . VAL A 1 25 ? 3.315 1.474 1.914 1.00 0.00 25 VAL A N 8
ATOM 4003 C CA . VAL A 1 25 ? 3.261 1.996 3.266 1.00 0.00 25 VAL A CA 8
ATOM 4004 C C . VAL A 1 25 ? 4.596 1.761 3.917 1.00 0.00 25 VAL A C 8
ATOM 4005 O O . VAL A 1 25 ? 5.089 2.600 4.657 1.00 0.00 25 VAL A O 8
ATOM 4018 N N . ALA A 1 26 ? 5.197 0.631 3.579 1.00 0.00 26 ALA A N 8
ATOM 4019 C CA . ALA A 1 26 ? 6.493 0.278 4.112 1.00 0.00 26 ALA A CA 8
ATOM 4020 C C . ALA A 1 26 ? 7.550 1.274 3.673 1.00 0.00 26 ALA A C 8
ATOM 4021 O O . ALA A 1 26 ? 8.519 1.502 4.391 1.00 0.00 26 ALA A O 8
ATOM 4028 N N . LEU A 1 27 ? 7.388 1.863 2.492 1.00 0.00 27 LEU A N 8
ATOM 4029 C CA . LEU A 1 27 ? 8.345 2.865 2.059 1.00 0.00 27 LEU A CA 8
ATOM 4030 C C . LEU A 1 27 ? 7.929 4.265 2.514 1.00 0.00 27 LEU A C 8
ATOM 4031 O O . LEU A 1 27 ? 8.766 5.146 2.700 1.00 0.00 27 LEU A O 8
ATOM 4047 N N . LEU A 1 28 ? 6.631 4.457 2.696 1.00 0.00 28 LEU A N 8
ATOM 4048 C CA . LEU A 1 28 ? 6.083 5.757 3.053 1.00 0.00 28 LEU A CA 8
ATOM 4049 C C . LEU A 1 28 ? 6.121 6.001 4.567 1.00 0.00 28 LEU A C 8
ATOM 4050 O O . LEU A 1 28 ? 6.917 6.805 5.050 1.00 0.00 28 LEU A O 8
ATOM 4066 N N . LYS A 1 29 ? 5.274 5.290 5.310 1.00 0.00 29 LYS A N 8
ATOM 4067 C CA . LYS A 1 29 ? 5.229 5.414 6.766 1.00 0.00 29 LYS A CA 8
ATOM 4068 C C . LYS A 1 29 ? 6.218 4.467 7.408 1.00 0.00 29 LYS A C 8
ATOM 4069 O O . LYS A 1 29 ? 6.719 4.710 8.506 1.00 0.00 29 LYS A O 8
ATOM 4088 N N . ARG A 1 30 ? 6.456 3.380 6.698 1.00 0.00 30 ARG A N 8
ATOM 4089 C CA . ARG A 1 30 ? 7.346 2.314 7.124 1.00 0.00 30 ARG A CA 8
ATOM 4090 C C . ARG A 1 30 ? 6.706 1.511 8.248 1.00 0.00 30 ARG A C 8
ATOM 4091 O O . ARG A 1 30 ? 6.906 1.865 9.429 1.00 0.00 30 ARG A O 8
ATOM 4113 N N . MET A 1 1 ? -10.720 -4.360 -21.099 1.00 0.00 1 MET A N 9
ATOM 4114 C CA . MET A 1 1 ? -10.377 -3.404 -22.174 1.00 0.00 1 MET A CA 9
ATOM 4115 C C . MET A 1 1 ? -11.538 -2.453 -22.405 1.00 0.00 1 MET A C 9
ATOM 4116 O O . MET A 1 1 ? -12.615 -2.644 -21.840 1.00 0.00 1 MET A O 9
ATOM 4132 N N . ALA A 1 2 ? -11.310 -1.430 -23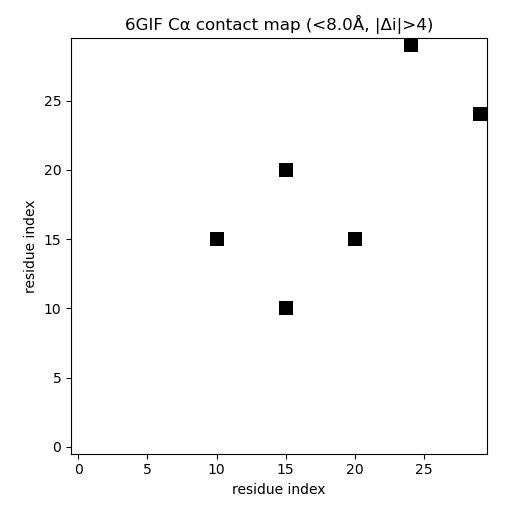.229 1.00 0.00 2 ALA A N 9
ATOM 4133 C CA . ALA A 1 2 ? -12.336 -0.443 -23.556 1.00 0.00 2 ALA A CA 9
ATOM 4134 C C . ALA A 1 2 ? -12.887 0.214 -22.294 1.00 0.00 2 ALA A C 9
ATOM 4135 O O . ALA A 1 2 ? -14.090 0.457 -22.182 1.00 0.00 2 ALA A O 9
ATOM 4142 N N . THR A 1 3 ? -11.987 0.487 -21.348 1.00 0.00 3 THR A N 9
ATOM 4143 C CA . THR A 1 3 ? -12.332 1.108 -20.070 1.00 0.00 3 THR A CA 9
ATOM 4144 C C . THR A 1 3 ? -13.503 0.394 -19.399 1.00 0.00 3 THR A C 9
ATOM 4145 O O . THR A 1 3 ? -14.471 1.023 -18.966 1.00 0.00 3 THR A O 9
ATOM 4156 N N . LYS A 1 4 ? -13.405 -0.926 -19.320 1.00 0.00 4 LYS A N 9
ATOM 4157 C CA . LYS A 1 4 ? -14.469 -1.746 -18.763 1.00 0.00 4 LYS A CA 9
ATOM 4158 C C . LYS A 1 4 ? -14.527 -1.598 -17.247 1.00 0.00 4 LYS A C 9
ATOM 4159 O O . LYS A 1 4 ? -13.779 -2.251 -16.515 1.00 0.00 4 LYS A O 9
ATOM 4178 N N . HIS A 1 5 ? -15.407 -0.725 -16.786 1.00 0.00 5 HIS A N 9
ATOM 4179 C CA . HIS A 1 5 ? -15.596 -0.517 -15.363 1.00 0.00 5 HIS A CA 9
ATOM 4180 C C . HIS A 1 5 ? -16.659 -1.468 -14.836 1.00 0.00 5 HIS A C 9
ATOM 4181 O O . HIS A 1 5 ? -17.857 -1.201 -14.955 1.00 0.00 5 HIS A O 9
ATOM 4196 N N . GLY A 1 6 ? -16.221 -2.592 -14.288 1.00 0.00 6 GLY A N 9
ATOM 4197 C CA . GLY A 1 6 ? -17.145 -3.543 -13.700 1.00 0.00 6 GLY A CA 9
ATOM 4198 C C . GLY A 1 6 ? -17.694 -3.055 -12.376 1.00 0.00 6 GLY A C 9
ATOM 4199 O O . GLY A 1 6 ? -17.120 -2.159 -11.752 1.00 0.00 6 GLY A O 9
ATOM 4203 N N . LYS A 1 7 ? -18.791 -3.652 -11.929 1.00 0.00 7 LYS A N 9
ATOM 4204 C CA . LYS A 1 7 ? -19.446 -3.219 -10.699 1.00 0.00 7 LYS A CA 9
ATOM 4205 C C . LYS A 1 7 ? -18.789 -3.873 -9.487 1.00 0.00 7 LYS A C 9
ATOM 4206 O O . LYS A 1 7 ? -19.193 -3.678 -8.343 1.00 0.00 7 LYS A O 9
ATOM 4225 N N . ASN A 1 8 ? -17.763 -4.638 -9.771 1.00 0.00 8 ASN A N 9
ATOM 4226 C CA . ASN A 1 8 ? -16.952 -5.283 -8.744 1.00 0.00 8 ASN A CA 9
ATOM 4227 C C . ASN A 1 8 ? -15.476 -5.030 -9.016 1.00 0.00 8 ASN A C 9
ATOM 4228 O O . ASN A 1 8 ? -14.667 -4.981 -8.094 1.00 0.00 8 ASN A O 9
ATOM 4239 N N . SER A 1 9 ? -15.139 -4.890 -10.296 1.00 0.00 9 SER A N 9
ATOM 4240 C CA . SER A 1 9 ? -13.821 -4.454 -10.733 1.00 0.00 9 SER A CA 9
ATOM 4241 C C . SER A 1 9 ? -13.299 -3.284 -9.903 1.00 0.00 9 SER A C 9
ATOM 4242 O O . SER A 1 9 ? -12.151 -3.302 -9.484 1.00 0.00 9 SER A O 9
ATOM 4250 N N . TRP A 1 10 ? -14.153 -2.292 -9.631 1.00 0.00 10 TRP A N 9
ATOM 4251 C CA . TRP A 1 10 ? -13.741 -1.103 -8.893 1.00 0.00 10 TRP A CA 9
ATOM 4252 C C . TRP A 1 10 ? -13.180 -1.514 -7.545 1.00 0.00 10 TRP A C 9
ATOM 4253 O O . TRP A 1 10 ? -12.268 -0.889 -7.007 1.00 0.00 10 TRP A O 9
ATOM 4274 N N . LYS A 1 11 ? -13.734 -2.596 -7.028 1.00 0.00 11 LYS A N 9
ATOM 4275 C CA . LYS A 1 11 ? -13.413 -3.085 -5.715 1.00 0.00 11 LYS A CA 9
ATOM 4276 C C . LYS A 1 11 ? -12.158 -3.915 -5.801 1.00 0.00 11 LYS A C 9
ATOM 4277 O O . LYS A 1 11 ? -11.373 -3.999 -4.864 1.00 0.00 11 LYS A O 9
ATOM 4296 N N . THR A 1 12 ? -11.990 -4.522 -6.952 1.00 0.00 12 THR A N 9
ATOM 4297 C CA . THR A 1 12 ? -10.806 -5.279 -7.254 1.00 0.00 12 THR A CA 9
ATOM 4298 C C . THR A 1 12 ? -9.621 -4.335 -7.425 1.00 0.00 12 THR A C 9
ATOM 4299 O O . THR A 1 12 ? -8.490 -4.668 -7.078 1.00 0.00 12 THR A O 9
ATOM 4310 N N . LEU A 1 13 ? -9.904 -3.135 -7.932 1.00 0.00 13 LEU A N 9
ATOM 4311 C CA . LEU A 1 13 ? -8.901 -2.078 -7.991 1.00 0.00 13 LEU A CA 9
ATOM 4312 C C . LEU A 1 13 ? -8.563 -1.679 -6.583 1.00 0.00 13 LEU A C 9
ATOM 4313 O O . LEU A 1 13 ? -7.447 -1.283 -6.282 1.00 0.00 13 LEU A O 9
ATOM 4329 N N . TYR A 1 14 ? -9.559 -1.828 -5.738 1.00 0.00 14 TYR A N 9
ATOM 4330 C CA . TYR A 1 14 ? -9.601 -1.199 -4.450 1.00 0.00 14 TYR A CA 9
ATOM 4331 C C . TYR A 1 14 ? -8.909 -2.039 -3.401 1.00 0.00 14 TYR A C 9
ATOM 4332 O O . TYR A 1 14 ? -8.055 -1.555 -2.660 1.00 0.00 14 TYR A O 9
ATOM 4350 N N . LEU A 1 15 ? -9.275 -3.303 -3.345 1.00 0.00 15 LEU A N 9
ATOM 4351 C CA . LEU A 1 15 ? -8.634 -4.229 -2.435 1.00 0.00 15 LEU A CA 9
ATOM 4352 C C . LEU A 1 15 ? -7.172 -4.357 -2.829 1.00 0.00 15 LEU A C 9
ATOM 4353 O O . LEU A 1 15 ? -6.315 -4.697 -2.017 1.00 0.00 15 LEU A O 9
ATOM 4369 N N . LYS A 1 16 ? -6.908 -4.049 -4.094 1.00 0.00 16 LYS A N 9
ATOM 4370 C CA . LYS A 1 16 ? -5.571 -4.034 -4.620 1.00 0.00 16 LYS A CA 9
ATOM 4371 C C . LYS A 1 16 ? -4.916 -2.720 -4.220 1.00 0.00 16 LYS A C 9
ATOM 4372 O O . LYS A 1 16 ? -3.773 -2.684 -3.776 1.00 0.00 16 LYS A O 9
ATOM 4391 N N . ILE A 1 17 ? -5.690 -1.650 -4.375 1.00 0.00 17 ILE A N 9
ATOM 4392 C CA . ILE A 1 17 ? -5.225 -0.280 -4.202 1.00 0.00 17 ILE A CA 9
ATOM 4393 C C . ILE A 1 17 ? -4.621 -0.068 -2.830 1.00 0.00 17 ILE A C 9
ATOM 4394 O O . ILE A 1 17 ? -3.651 0.672 -2.661 1.00 0.00 17 ILE A O 9
ATOM 4410 N N . SER A 1 18 ? -5.195 -0.735 -1.864 1.00 0.00 18 SER A N 9
ATOM 4411 C CA . SER A 1 18 ? -4.755 -0.597 -0.499 1.00 0.00 18 SER A CA 9
ATOM 4412 C C . SER A 1 18 ? -3.637 -1.594 -0.242 1.00 0.00 18 SER A C 9
ATOM 4413 O O . SER A 1 18 ? -2.702 -1.332 0.508 1.00 0.00 18 SER A O 9
ATOM 4421 N N . PHE A 1 19 ? -3.749 -2.731 -0.913 1.00 0.00 19 PHE A N 9
ATOM 4422 C CA . PHE A 1 19 ? -2.798 -3.827 -0.803 1.00 0.00 19 PHE A CA 9
ATOM 4423 C C . PHE A 1 19 ? -1.377 -3.393 -1.147 1.00 0.00 19 PHE A C 9
ATOM 4424 O O . PHE A 1 19 ? -0.464 -3.552 -0.338 1.00 0.00 19 PHE A O 9
ATOM 4441 N N . LEU A 1 20 ? -1.173 -2.862 -2.349 1.00 0.00 20 LEU A N 9
ATOM 4442 C CA . LEU A 1 20 ? 0.172 -2.470 -2.746 1.00 0.00 20 LEU A CA 9
ATOM 4443 C C . LEU A 1 20 ? 0.536 -1.217 -1.989 1.00 0.00 20 LEU A C 9
ATOM 4444 O O . LEU A 1 20 ? 1.699 -0.942 -1.729 1.00 0.00 20 LEU A O 9
ATOM 4460 N N . GLY A 1 21 ? -0.502 -0.506 -1.582 1.00 0.00 21 GLY A N 9
ATOM 4461 C CA . GLY A 1 21 ? -0.350 0.675 -0.776 1.00 0.00 21 GLY A CA 9
ATOM 4462 C C . GLY A 1 21 ? 0.164 0.341 0.614 1.00 0.00 21 GLY A C 9
ATOM 4463 O O . GLY A 1 21 ? 0.565 1.220 1.367 1.00 0.00 21 GLY A O 9
ATOM 4467 N N . CYS A 1 22 ? 0.154 -0.949 0.927 1.00 0.00 22 CYS A N 9
ATOM 4468 C CA . CYS A 1 22 ? 0.676 -1.479 2.180 1.00 0.00 22 CYS A CA 9
ATOM 4469 C C . CYS A 1 22 ? 2.160 -1.696 2.040 1.00 0.00 22 CYS A C 9
ATOM 4470 O O . CYS A 1 22 ? 2.956 -1.355 2.913 1.00 0.00 22 CYS A O 9
ATOM 4478 N N . LYS A 1 23 ? 2.507 -2.306 0.920 1.00 0.00 23 LYS A N 9
ATOM 4479 C CA . LYS A 1 23 ? 3.885 -2.463 0.520 1.00 0.00 23 LYS A CA 9
ATOM 4480 C C . LYS A 1 23 ? 4.551 -1.121 0.489 1.00 0.00 23 LYS A C 9
ATOM 4481 O O . LYS A 1 23 ? 5.700 -0.947 0.892 1.00 0.00 23 LYS A O 9
ATOM 4500 N N . VAL A 1 24 ? 3.794 -0.177 -0.005 1.00 0.00 24 VAL A N 9
ATOM 4501 C CA . VAL A 1 24 ? 4.261 1.171 -0.145 1.00 0.00 24 VAL A CA 9
ATOM 4502 C C . VAL A 1 24 ? 4.166 1.873 1.180 1.00 0.00 24 VAL A C 9
ATOM 4503 O O . VAL A 1 24 ? 4.883 2.825 1.446 1.00 0.00 24 VAL A O 9
ATOM 4516 N N . VAL A 1 25 ? 3.301 1.366 2.032 1.00 0.00 25 VAL A N 9
ATOM 4517 C CA . VAL A 1 25 ? 3.247 1.856 3.397 1.00 0.00 25 VAL A CA 9
ATOM 4518 C C . VAL A 1 25 ? 4.578 1.589 4.045 1.00 0.00 25 VAL A C 9
ATOM 4519 O O . VAL A 1 25 ? 5.080 2.403 4.806 1.00 0.00 25 VAL A O 9
ATOM 4532 N N . ALA A 1 26 ? 5.162 0.462 3.683 1.00 0.00 26 ALA A N 9
ATOM 4533 C CA . ALA A 1 26 ? 6.448 0.082 4.210 1.00 0.00 26 ALA A CA 9
ATOM 4534 C C . ALA A 1 26 ? 7.528 1.067 3.785 1.00 0.00 26 ALA A C 9
ATOM 4535 O O . ALA A 1 26 ? 8.516 1.250 4.497 1.00 0.00 26 ALA A O 9
ATOM 4542 N N . LEU A 1 27 ? 7.372 1.684 2.613 1.00 0.00 27 LEU A N 9
ATOM 4543 C CA . LEU A 1 27 ? 8.336 2.689 2.193 1.00 0.00 27 LEU A CA 9
ATOM 4544 C C . LEU A 1 27 ? 7.924 4.093 2.643 1.00 0.00 27 LEU A C 9
ATOM 4545 O O . LEU A 1 27 ? 8.768 4.956 2.880 1.00 0.00 27 LEU A O 9
ATOM 4561 N N . LEU A 1 28 ? 6.621 4.303 2.760 1.00 0.00 28 LEU A N 9
ATOM 4562 C CA . LEU A 1 28 ? 6.063 5.616 3.062 1.00 0.00 28 LEU A CA 9
ATOM 4563 C C . LEU A 1 28 ? 6.031 5.905 4.568 1.00 0.00 28 LEU A C 9
ATOM 4564 O O . LEU A 1 28 ? 6.781 6.748 5.054 1.00 0.00 28 LEU A O 9
ATOM 4580 N N . LYS A 1 29 ? 5.177 5.201 5.306 1.00 0.00 29 LYS A N 9
ATOM 4581 C CA . LYS A 1 29 ? 5.086 5.388 6.752 1.00 0.00 29 LYS A CA 9
ATOM 4582 C C . LYS A 1 29 ? 6.104 4.518 7.453 1.00 0.00 29 LYS A C 9
ATOM 4583 O O . LYS A 1 29 ? 6.586 4.846 8.538 1.00 0.00 29 LYS A O 9
ATOM 4602 N N . ARG A 1 30 ? 6.403 3.406 6.805 1.00 0.00 30 ARG A N 9
ATOM 4603 C CA . ARG A 1 30 ? 7.325 2.401 7.309 1.00 0.00 30 ARG A CA 9
ATOM 4604 C C . ARG A 1 30 ? 6.722 1.698 8.516 1.00 0.00 30 ARG A C 9
ATOM 4605 O O . ARG A 1 30 ? 5.973 0.718 8.322 1.00 0.00 30 ARG A O 9
ATOM 4627 N N . MET A 1 1 ? -22.686 4.998 -14.867 1.00 0.00 1 MET A N 10
ATOM 4628 C CA . MET A 1 1 ? -22.400 3.946 -13.864 1.00 0.00 1 MET A CA 10
ATOM 4629 C C . MET A 1 1 ? -23.656 3.149 -13.524 1.00 0.00 1 MET A C 10
ATOM 4630 O O . MET A 1 1 ? -23.794 2.628 -12.416 1.00 0.00 1 MET A O 10
ATOM 4646 N N . ALA A 1 2 ? -24.574 3.046 -14.477 1.00 0.00 2 ALA A N 10
ATOM 4647 C CA . ALA A 1 2 ? -25.817 2.326 -14.251 1.00 0.00 2 ALA A CA 10
ATOM 4648 C C . ALA A 1 2 ? -25.983 1.186 -15.247 1.00 0.00 2 ALA A C 10
ATOM 4649 O O . ALA A 1 2 ? -27.061 0.604 -15.371 1.00 0.00 2 ALA A O 10
ATOM 4656 N N . THR A 1 3 ? -24.907 0.857 -15.945 1.00 0.00 3 THR A N 10
ATOM 4657 C CA . THR A 1 3 ? -24.942 -0.198 -16.948 1.00 0.00 3 THR A CA 10
ATOM 4658 C C . THR A 1 3 ? -24.622 -1.556 -16.333 1.00 0.00 3 THR A C 10
ATOM 4659 O O . THR A 1 3 ? -24.373 -2.530 -17.050 1.00 0.00 3 THR A O 10
ATOM 4670 N N . LYS A 1 4 ? -24.637 -1.607 -15.001 1.00 0.00 4 LYS A N 10
ATOM 4671 C CA . LYS A 1 4 ? -24.330 -2.826 -14.251 1.00 0.00 4 LYS A CA 10
ATOM 4672 C C . LYS A 1 4 ? -22.912 -3.289 -14.569 1.00 0.00 4 LYS A C 10
ATOM 4673 O O . LYS A 1 4 ? -22.620 -4.486 -14.617 1.00 0.00 4 LYS A O 10
ATOM 4692 N N . HIS A 1 5 ? -22.036 -2.318 -14.774 1.00 0.00 5 HIS A N 10
ATOM 4693 C CA . HIS A 1 5 ? -20.662 -2.579 -15.158 1.00 0.00 5 HIS A CA 10
ATOM 4694 C C . HIS A 1 5 ? -19.719 -1.780 -14.270 1.00 0.00 5 HIS A C 10
ATOM 4695 O O . HIS A 1 5 ? -19.920 -0.584 -14.064 1.00 0.00 5 HIS A O 10
ATOM 4710 N N . GLY A 1 6 ? -18.701 -2.441 -13.745 1.00 0.00 6 GLY A N 10
ATOM 4711 C CA . GLY A 1 6 ? -17.757 -1.768 -12.878 1.00 0.00 6 GLY A CA 10
ATOM 4712 C C . GLY A 1 6 ? -18.292 -1.599 -11.477 1.00 0.00 6 GLY A C 10
ATOM 4713 O O . GLY A 1 6 ? -18.078 -0.575 -10.835 1.00 0.00 6 GLY A O 10
ATOM 4717 N N . LYS A 1 7 ? -19.001 -2.609 -11.011 1.00 0.00 7 LYS A N 10
ATOM 4718 C CA . LYS A 1 7 ? -19.567 -2.588 -9.669 1.00 0.00 7 LYS A CA 10
ATOM 4719 C C . LYS A 1 7 ? -18.676 -3.322 -8.694 1.00 0.00 7 LYS A C 10
ATOM 4720 O O . LYS A 1 7 ? -18.946 -3.372 -7.495 1.00 0.00 7 LYS A O 10
ATOM 4739 N N . ASN A 1 8 ? -17.605 -3.868 -9.212 1.00 0.00 8 ASN A N 10
ATOM 4740 C CA . ASN A 1 8 ? -16.681 -4.633 -8.392 1.00 0.00 8 ASN A CA 10
ATOM 4741 C C . ASN A 1 8 ? -15.250 -4.507 -8.902 1.00 0.00 8 ASN A C 10
ATOM 4742 O O . ASN A 1 8 ? -14.322 -4.505 -8.110 1.00 0.00 8 ASN A O 10
ATOM 4753 N N . SER A 1 9 ? -15.075 -4.402 -10.218 1.00 0.00 9 SER A N 10
ATOM 4754 C CA . SER A 1 9 ? -13.770 -4.127 -10.816 1.00 0.00 9 SER A CA 10
ATOM 4755 C C . SER A 1 9 ? -13.072 -2.943 -10.140 1.00 0.00 9 SER A C 10
ATOM 4756 O O . SER A 1 9 ? -11.889 -3.023 -9.828 1.00 0.00 9 SER A O 10
ATOM 4764 N N . TRP A 1 10 ? -13.819 -1.862 -9.877 1.00 0.00 10 TRP A N 10
ATOM 4765 C CA . TRP A 1 10 ? -13.271 -0.676 -9.226 1.00 0.00 10 TRP A CA 10
ATOM 4766 C C . TRP A 1 10 ? -12.743 -1.067 -7.859 1.00 0.00 10 TRP A C 10
ATOM 4767 O O . TRP A 1 10 ? -11.769 -0.518 -7.356 1.00 0.00 10 TRP A O 10
ATOM 4788 N N . LYS A 1 11 ? -13.410 -2.049 -7.283 1.00 0.00 11 LYS A N 10
ATOM 4789 C CA . LYS A 1 11 ? -13.145 -2.485 -5.941 1.00 0.00 11 LYS A CA 10
ATOM 4790 C C . LYS A 1 11 ? -11.981 -3.446 -5.968 1.00 0.00 11 LYS A C 10
ATOM 4791 O O . LYS A 1 11 ? -11.243 -3.595 -5.002 1.00 0.00 11 LYS A O 10
ATOM 4810 N N . THR A 1 12 ? -11.840 -4.090 -7.103 1.00 0.00 12 THR A N 10
ATOM 4811 C CA . THR A 1 12 ? -10.721 -4.957 -7.365 1.00 0.00 12 THR A CA 10
ATOM 4812 C C . THR A 1 12 ? -9.460 -4.127 -7.568 1.00 0.00 12 THR A C 10
ATOM 4813 O O . THR A 1 12 ? -8.350 -4.582 -7.298 1.00 0.00 12 THR A O 10
ATOM 4824 N N . LEU A 1 13 ? -9.644 -2.900 -8.048 1.00 0.00 13 LEU A N 10
ATOM 4825 C CA . LEU A 1 13 ? -8.556 -1.931 -8.101 1.00 0.00 13 LEU A CA 10
ATOM 4826 C C . LEU A 1 13 ? -8.217 -1.536 -6.687 1.00 0.00 13 LEU A C 10
ATOM 4827 O O . LEU A 1 13 ? -7.086 -1.217 -6.359 1.00 0.00 13 LEU A O 10
ATOM 4843 N N . TYR A 1 14 ? -9.241 -1.597 -5.867 1.00 0.00 14 TYR A N 10
ATOM 4844 C CA . TYR A 1 14 ? -9.263 -0.957 -4.584 1.00 0.00 14 TYR A CA 10
ATOM 4845 C C . TYR A 1 14 ? -8.676 -1.838 -3.504 1.00 0.00 14 TYR A C 10
ATOM 4846 O O . TYR A 1 14 ? -7.827 -1.413 -2.724 1.00 0.00 14 TYR A O 10
ATOM 4864 N N . LEU A 1 15 ? -9.133 -3.070 -3.454 1.00 0.00 15 LEU A N 10
ATOM 4865 C CA . LEU A 1 15 ? -8.592 -4.025 -2.514 1.00 0.00 15 LEU A CA 10
ATOM 4866 C C . LEU A 1 15 ? -7.136 -4.292 -2.885 1.00 0.00 15 LEU A C 10
ATOM 4867 O O . LEU A 1 15 ? -6.328 -4.727 -2.064 1.00 0.00 15 LEU A O 10
ATOM 4883 N N . LYS A 1 16 ? -6.819 -3.991 -4.143 1.00 0.00 16 LYS A N 10
ATOM 4884 C CA . LYS A 1 16 ? -5.466 -4.051 -4.641 1.00 0.00 16 LYS A CA 10
ATOM 4885 C C . LYS A 1 16 ? -4.742 -2.787 -4.201 1.00 0.00 16 LYS A C 10
ATOM 4886 O O . LYS A 1 16 ? -3.603 -2.827 -3.745 1.00 0.00 16 LYS A O 10
ATOM 4905 N N . ILE A 1 17 ? -5.448 -1.670 -4.342 1.00 0.00 17 ILE A N 10
ATOM 4906 C CA . ILE A 1 17 ? -4.917 -0.338 -4.086 1.00 0.00 17 ILE A CA 10
ATOM 4907 C C . ILE A 1 17 ? -4.381 -0.222 -2.677 1.00 0.00 17 ILE A C 10
ATOM 4908 O O . ILE A 1 17 ? -3.414 0.493 -2.413 1.00 0.00 17 ILE A O 10
ATOM 4924 N N . SER A 1 18 ? -5.012 -0.944 -1.789 1.00 0.00 18 SER A N 10
ATOM 4925 C CA . SER A 1 18 ? -4.643 -0.903 -0.400 1.00 0.00 18 SER A CA 10
ATOM 4926 C C . SER A 1 18 ? -3.519 -1.897 -0.162 1.00 0.00 18 SER A C 10
ATOM 4927 O O . SER A 1 18 ? -2.622 -1.672 0.643 1.00 0.00 18 SER A O 10
ATOM 4935 N N . PHE A 1 19 ? -3.588 -2.983 -0.913 1.00 0.00 19 PHE A N 10
ATOM 4936 C CA . PHE A 1 19 ? -2.612 -4.061 -0.863 1.00 0.00 19 PHE A CA 10
ATOM 4937 C C . PHE A 1 19 ? -1.202 -3.574 -1.186 1.00 0.00 19 PHE A C 10
ATOM 4938 O O . PHE A 1 19 ? -0.304 -3.676 -0.353 1.00 0.00 19 PHE A O 10
ATOM 4955 N N . LEU A 1 20 ? -0.990 -3.051 -2.388 1.00 0.00 20 LEU A N 10
ATOM 4956 C CA . LEU A 1 20 ? 0.351 -2.613 -2.756 1.00 0.00 20 LEU A CA 10
ATOM 4957 C C . LEU A 1 20 ? 0.675 -1.372 -1.956 1.00 0.00 20 LEU A C 10
ATOM 4958 O O . LEU A 1 20 ? 1.827 -1.082 -1.667 1.00 0.00 20 LEU A O 10
ATOM 4974 N N . GLY A 1 21 ? -0.383 -0.688 -1.545 1.00 0.00 21 GLY A N 10
ATOM 4975 C CA . GLY A 1 21 ? -0.255 0.474 -0.710 1.00 0.00 21 GLY A CA 10
ATOM 49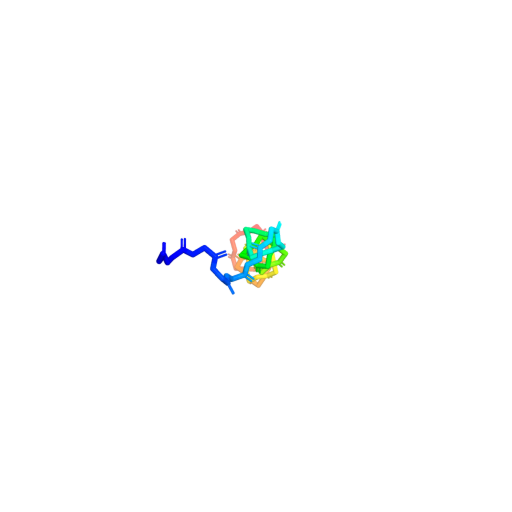76 C C . GLY A 1 21 ? 0.263 0.120 0.675 1.00 0.00 21 GLY A C 10
ATOM 4977 O O . GLY A 1 21 ? 0.664 0.989 1.437 1.00 0.00 21 GLY A O 10
ATOM 4981 N N . CYS A 1 22 ? 0.283 -1.173 0.966 1.00 0.00 22 CYS A N 10
ATOM 4982 C CA . CYS A 1 22 ? 0.800 -1.701 2.223 1.00 0.00 22 CYS A CA 10
ATOM 4983 C C . CYS A 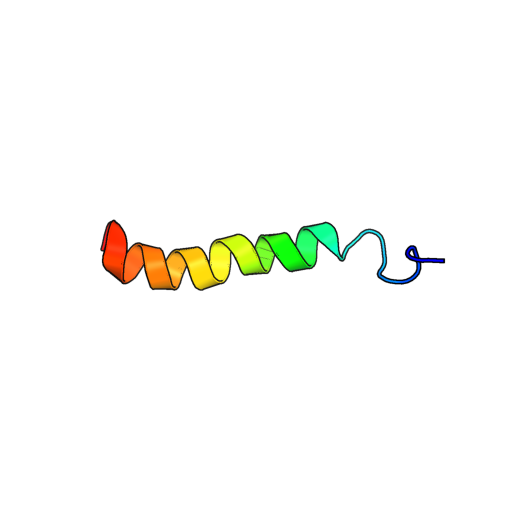1 22 ? 2.291 -1.836 2.106 1.00 0.00 22 CYS A C 10
ATOM 4984 O O . CYS A 1 22 ? 3.058 -1.447 2.986 1.00 0.00 22 CYS A O 10
ATOM 4992 N N . LYS A 1 23 ? 2.674 -2.428 0.997 1.00 0.00 23 LYS A N 10
ATOM 4993 C CA . LYS A 1 23 ? 4.061 -2.542 0.619 1.00 0.00 23 LYS A CA 10
ATOM 4994 C C . LYS A 1 23 ? 4.685 -1.182 0.539 1.00 0.00 23 LYS A C 10
ATOM 4995 O O . LYS A 1 23 ? 5.822 -0.956 0.947 1.00 0.00 23 LYS A O 10
ATOM 5014 N N . VAL A 1 24 ? 3.912 -0.282 0.001 1.00 0.00 24 VAL A N 10
ATOM 5015 C CA . VAL A 1 24 ? 4.344 1.078 -0.169 1.00 0.00 24 VAL A CA 10
ATOM 5016 C C . VAL A 1 24 ? 4.214 1.811 1.140 1.00 0.00 24 VAL A C 10
ATOM 5017 O O . VAL A 1 24 ? 4.881 2.806 1.377 1.00 0.00 24 VAL A O 10
ATOM 5030 N N . VAL A 1 25 ? 3.370 1.288 2.008 1.00 0.00 25 VAL A N 10
ATOM 5031 C CA . VAL A 1 25 ? 3.293 1.808 3.363 1.00 0.00 25 VAL A CA 10
ATOM 5032 C C . VAL A 1 25 ? 4.637 1.625 4.019 1.00 0.00 25 VAL A C 10
ATOM 5033 O O . VAL A 1 25 ? 5.089 2.472 4.783 1.00 0.00 25 VAL A O 10
ATOM 5046 N N . ALA A 1 26 ? 5.285 0.529 3.671 1.00 0.00 26 ALA A N 10
ATOM 5047 C CA . ALA A 1 26 ? 6.593 0.231 4.198 1.00 0.00 26 ALA A CA 10
ATOM 5048 C C . ALA A 1 26 ? 7.607 1.274 3.755 1.00 0.00 26 ALA A C 10
ATOM 5049 O O . ALA A 1 26 ? 8.571 1.539 4.466 1.00 0.00 26 ALA A O 10
ATOM 5056 N N . LEU A 1 27 ? 7.423 1.850 2.569 1.00 0.00 27 LEU A N 10
ATOM 5057 C CA . LEU A 1 27 ? 8.328 2.904 2.132 1.00 0.00 27 LEU A CA 10
ATOM 5058 C C . LEU A 1 27 ? 7.818 4.294 2.523 1.00 0.00 27 LEU A C 10
ATOM 5059 O O . LEU A 1 27 ? 8.599 5.229 2.700 1.00 0.00 27 LEU A O 10
ATOM 5075 N N . LEU A 1 28 ? 6.508 4.419 2.657 1.00 0.00 28 LEU A N 10
ATOM 5076 C CA . LEU A 1 28 ? 5.869 5.699 2.935 1.00 0.00 28 LEU A CA 10
ATOM 5077 C C . LEU A 1 28 ? 5.864 6.023 4.431 1.00 0.00 28 LEU A C 10
ATOM 5078 O O . LEU A 1 28 ? 6.561 6.936 4.875 1.00 0.00 28 LEU A O 10
ATOM 5094 N N . LYS A 1 29 ? 5.102 5.264 5.209 1.00 0.00 29 LYS A N 10
ATOM 5095 C CA . LYS A 1 29 ? 5.049 5.465 6.651 1.00 0.00 29 LYS A CA 10
ATOM 5096 C C . LYS A 1 29 ? 6.202 4.736 7.298 1.00 0.00 29 LYS A C 10
ATOM 5097 O O . LYS A 1 29 ? 6.803 5.213 8.261 1.00 0.00 29 LYS A O 10
ATOM 5116 N N . ARG A 1 30 ? 6.501 3.592 6.712 1.00 0.00 30 ARG A N 10
ATOM 5117 C CA . ARG A 1 30 ? 7.598 2.731 7.128 1.00 0.00 30 ARG A CA 10
ATOM 5118 C C . ARG A 1 30 ? 7.304 2.102 8.483 1.00 0.00 30 ARG A C 10
ATOM 5119 O O . ARG A 1 30 ? 6.744 0.987 8.509 1.00 0.00 30 ARG A O 10
#

Sequence (30 aa):
MATKHGKNSWKTLYLKISFLGCKVVALLKRMATKHGKNSWKTLYLKISFLGCKVVALLKRMATKHGKNSWKTLYLKISFLGCKVVALLKRMATKHGKNSWKTLYLKISFLGCKVVALLKRMATKHGKNSWKTLYLKISFLGCKVVALLKRMATKHGKNSWKTLYLKISFLGCKVVALLKRMATKHGKNSWKTLYLKISFLGCKVVALLKRMATKHGKNSWKTLYLKISFLGCKVVALLKRMATKHGKNSWKTLYLKISFLGCKVVALLKRMATKHGKNSWKTLYLKISFLGCKVVALLKR

Organism: Helicobacter pylori (strain ATCC 700392 / 26695) (NCBI:txid85962)

Solvent-accessible surface area: 3177 Å² total; per-residue (Å²): 218,75,97,187,136,45,196,90,30,149,97,66,95,128,98,86,92,64,112,73,25,69,127,64,58,61,128,116,160,234

Secondary structure (DSSP, 8-state):
----S-TTHHHHHHHHHHHHHHHHHHHHT-